Protein AF-A0AAV9F286-F1 (afdb_monomer_lite)

Organism: Acorus calamus (NCBI:txid4465)

Sequence (311 aa):
MDNNPLHLLILTLLLRTPKHIYLLDFACHKPSDSDRAPTATYLEHYALYDRLAPASVTFLTKILERSGIGPESCVPDATHVLPPPPPPPDESLRAARAEIESVLFDAVADLFERTRSVADPRDVEVIVSNCSLTCPTPSIAAMVANRMGGAAVLLSNRERDRSASKYVLRRLVRTHLGSQDRAYRSNVMSFSLSGMGCSAGILSVSMARDLLKVHNNSVALVLSMEAVTVGGYEGKVKSMLLANCLFRMGGRAMIEAIEENLQLREEEVEASKMALYRFGNTSSSSTWYALCYLEAKGRGGEGDSIKKLAI

Secondary structure (DSSP, 8-state):
----HHHHHHHHHHHHS---EEEEEEE-----GGGB--HHHHHHHHHH-TTS-HHHHHHHHHHHHTS---TT-B--GGGS-SS-PSSPP--SHHHHHHHHHHHHHHHHHHHHHH-TT---GGG--EEEEE-SS---SS-HHHHHHHS--SEEEEEE--GGGGGG-SEEE-------PPEEE--S-TT-EEEEE-S-GGGHHHHHHHHHHHHHHHSTT-EEEEEE----SS----SS-HHHHHHHHHTTS-THHHHHHHHHHHT--HHHHHHHHHHHHHH---GGGHHHHHHHHHHHTTSS-TTEEE-----

Radius of gyration: 21.24 Å; chains: 1; bounding box: 55×38×72 Å

Structure (mmCIF, N/CA/C/O backbone):
data_AF-A0AAV9F286-F1
#
_entry.id   AF-A0AAV9F286-F1
#
loop_
_atom_site.group_PDB
_atom_site.id
_atom_site.type_symbol
_atom_site.label_atom_id
_atom_site.label_alt_id
_atom_site.label_comp_id
_atom_site.label_asym_id
_atom_site.label_entity_id
_atom_site.label_seq_id
_atom_site.pdbx_PDB_ins_code
_atom_site.Cartn_x
_atom_site.Cartn_y
_atom_site.Cartn_z
_atom_site.occupancy
_atom_site.B_iso_or_equiv
_atom_site.auth_seq_id
_atom_site.auth_comp_id
_atom_site.auth_asym_id
_atom_site.auth_atom_id
_atom_site.pdbx_PDB_model_num
ATOM 1 N N . MET A 1 1 ? -32.332 22.847 36.198 1.00 45.34 1 MET A N 1
ATOM 2 C CA . MET A 1 1 ? -31.317 22.186 35.350 1.00 45.34 1 MET A CA 1
ATOM 3 C C . MET A 1 1 ? -29.981 22.569 35.945 1.00 45.34 1 MET A C 1
ATOM 5 O O . MET A 1 1 ? -29.517 23.680 35.727 1.00 45.34 1 MET A O 1
ATOM 9 N N . ASP A 1 2 ? -29.472 21.722 36.831 1.00 45.97 2 ASP A N 1
ATOM 10 C CA . ASP A 1 2 ? -28.417 22.096 37.769 1.00 45.97 2 ASP A CA 1
ATOM 11 C C . ASP A 1 2 ? -27.042 22.074 37.097 1.00 45.97 2 ASP A C 1
ATOM 13 O O . ASP A 1 2 ? -26.574 21.029 36.646 1.00 45.97 2 ASP A O 1
ATOM 17 N N . ASN A 1 3 ? -26.377 23.234 37.075 1.00 57.88 3 ASN A N 1
ATOM 18 C CA . ASN A 1 3 ? -24.958 23.398 36.746 1.00 57.88 3 ASN A CA 1
ATOM 19 C C . ASN A 1 3 ? -24.092 22.809 37.871 1.00 57.88 3 ASN A C 1
ATOM 21 O O . ASN A 1 3 ? -23.391 23.524 38.585 1.00 57.88 3 ASN A O 1
ATOM 25 N N . ASN A 1 4 ? -24.177 21.496 38.076 1.00 72.38 4 ASN A N 1
ATOM 26 C CA . ASN A 1 4 ? -23.371 20.822 39.078 1.00 72.38 4 ASN A CA 1
ATOM 27 C C . ASN A 1 4 ? -21.916 20.730 38.566 1.00 72.38 4 ASN A C 1
ATOM 29 O O . ASN A 1 4 ? -21.681 20.096 37.532 1.00 72.38 4 ASN A O 1
ATOM 33 N N . PRO A 1 5 ? -20.924 21.325 39.254 1.00 74.50 5 PRO A N 1
ATOM 34 C CA . PRO A 1 5 ? -19.523 21.292 38.828 1.00 74.50 5 PRO A CA 1
ATOM 35 C C . PRO A 1 5 ? -18.968 19.865 38.708 1.00 74.50 5 PRO A C 1
ATOM 37 O O . PRO A 1 5 ? -18.045 19.646 37.928 1.00 74.50 5 PRO A O 1
ATOM 40 N N . LEU A 1 6 ? -19.565 18.879 39.390 1.00 69.50 6 LEU A N 1
ATOM 41 C CA . LEU A 1 6 ? -19.261 17.457 39.192 1.00 69.50 6 LEU A CA 1
ATOM 42 C C . LEU A 1 6 ? -19.670 16.949 37.807 1.00 69.50 6 LEU A C 1
ATOM 44 O O . LEU A 1 6 ? -18.913 16.196 37.207 1.00 69.50 6 LEU A O 1
ATOM 48 N N . HIS A 1 7 ? -20.811 17.379 37.261 1.00 72.12 7 HIS A N 1
ATOM 49 C CA . HIS A 1 7 ? -21.210 17.022 35.895 1.00 72.12 7 HIS A CA 1
ATOM 50 C C . HIS A 1 7 ? -20.250 17.621 34.871 1.00 72.12 7 HIS A C 1
ATOM 52 O O . HIS A 1 7 ? -19.828 16.925 33.951 1.00 72.12 7 HIS A O 1
ATOM 58 N N . LEU A 1 8 ? -19.858 18.884 35.061 1.00 72.12 8 LEU A N 1
ATOM 59 C CA . LEU A 1 8 ? -18.892 19.544 34.188 1.00 72.12 8 LEU A CA 1
ATOM 60 C C . LEU A 1 8 ? -17.515 18.876 34.285 1.00 72.12 8 LEU A C 1
ATOM 62 O O . LEU A 1 8 ? -16.869 18.663 33.264 1.00 72.12 8 LEU A O 1
ATOM 66 N N . LEU A 1 9 ? -17.085 18.486 35.488 1.00 70.19 9 LEU A N 1
ATOM 67 C CA . LEU A 1 9 ? -15.835 17.767 35.718 1.00 70.19 9 LEU A CA 1
ATOM 68 C C . LEU A 1 9 ? -15.869 16.365 35.103 1.00 70.19 9 LEU A C 1
ATOM 70 O O . LEU A 1 9 ? -14.914 15.998 34.434 1.00 70.19 9 LEU A O 1
ATOM 74 N N . ILE A 1 10 ? -16.959 15.608 35.254 1.00 69.50 10 ILE A N 1
ATOM 75 C CA . ILE A 1 10 ? -17.133 14.281 34.644 1.00 69.50 10 ILE A CA 1
ATOM 76 C C . ILE A 1 10 ? -17.141 14.390 33.116 1.00 69.50 10 ILE A C 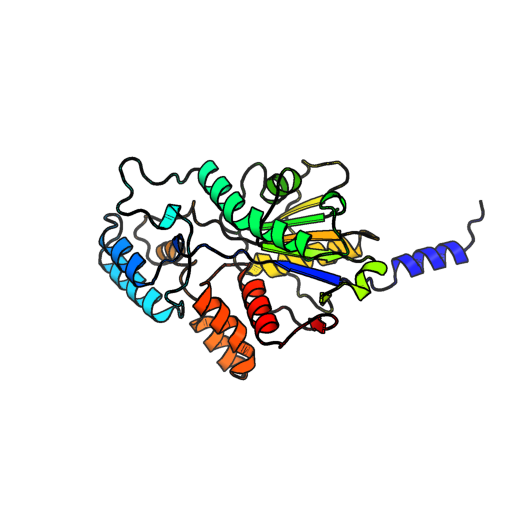1
ATOM 78 O O . ILE A 1 10 ? -16.407 13.656 32.467 1.00 69.50 10 ILE A O 1
ATOM 82 N N . LEU A 1 11 ? -17.872 15.346 32.531 1.00 64.44 11 LEU A N 1
ATOM 83 C CA . LEU A 1 11 ? -17.813 15.638 31.092 1.00 64.44 11 LEU A CA 1
ATOM 84 C C . LEU A 1 11 ? -16.397 16.016 30.654 1.00 64.44 11 LEU A C 1
ATOM 86 O O . LEU A 1 11 ? -15.902 15.500 29.659 1.00 64.44 11 LEU A O 1
ATOM 90 N N . THR A 1 12 ? -15.710 16.866 31.416 1.00 64.12 12 THR A N 1
ATOM 91 C CA . THR A 1 12 ? -14.334 17.277 31.112 1.00 64.12 12 THR A CA 1
ATOM 92 C C . THR A 1 12 ? -13.359 16.105 31.233 1.00 64.12 12 THR A C 1
ATOM 94 O O . THR A 1 12 ? -12.437 16.012 30.434 1.00 64.12 12 THR A O 1
ATOM 97 N N . LEU A 1 13 ? -13.557 15.195 32.190 1.00 56.44 13 LEU A N 1
ATOM 98 C CA . LEU A 1 13 ? -12.751 13.987 32.381 1.00 56.44 13 LEU A CA 1
ATOM 99 C C . LEU A 1 13 ? -13.024 12.951 31.282 1.00 56.44 13 LEU A C 1
ATOM 101 O O . LEU A 1 13 ? -12.067 12.430 30.722 1.00 56.44 13 LEU A O 1
ATOM 105 N N . LEU A 1 14 ? -14.284 12.734 30.890 1.00 57.75 14 LEU A N 1
ATOM 106 C CA . LEU A 1 14 ? -14.678 11.903 29.742 1.00 57.75 14 LEU A CA 1
ATOM 107 C C . LEU A 1 14 ? -14.152 12.466 28.410 1.00 57.75 14 LEU A C 1
ATOM 109 O O . LEU A 1 14 ? -13.806 11.716 27.502 1.00 57.75 14 LEU A O 1
ATOM 113 N N . LEU A 1 15 ? -14.043 13.792 28.293 1.00 58.88 15 LEU A N 1
ATOM 114 C CA . LEU A 1 15 ? -13.406 14.462 27.156 1.00 58.88 15 LEU A CA 1
ATOM 115 C C . LEU A 1 15 ? -11.864 14.462 27.242 1.00 58.88 15 LEU A C 1
ATOM 117 O O . LEU A 1 15 ? -11.212 14.702 26.225 1.00 58.88 15 LEU A O 1
ATOM 121 N N . ARG A 1 16 ? -11.273 14.197 28.420 1.00 57.28 16 ARG A N 1
ATOM 122 C CA . ARG A 1 16 ? -9.818 14.231 28.685 1.00 57.28 16 ARG A CA 1
ATOM 123 C C . ARG A 1 16 ? -9.150 12.866 28.837 1.00 57.28 16 ARG A C 1
ATOM 125 O O . ARG A 1 16 ? -7.919 12.830 28.849 1.00 57.28 16 ARG A O 1
ATOM 132 N N . THR A 1 17 ? -9.884 11.760 28.950 1.00 53.91 17 THR A N 1
ATOM 133 C CA . THR A 1 17 ? -9.255 10.432 28.933 1.00 53.91 17 THR A CA 1
ATOM 134 C C . THR A 1 17 ? -8.498 10.261 27.616 1.00 53.91 17 THR A C 1
ATOM 136 O O . THR A 1 17 ? -9.077 10.530 26.557 1.00 53.91 17 THR A O 1
ATOM 139 N N . PRO A 1 18 ? -7.215 9.850 27.633 1.00 54.41 18 PRO A N 1
ATOM 140 C CA . PRO A 1 18 ? -6.487 9.575 26.406 1.00 54.41 18 PRO A CA 1
ATOM 141 C C . PRO A 1 18 ? -7.236 8.484 25.647 1.00 54.41 18 PRO A C 1
ATOM 143 O O . PRO A 1 18 ? -7.251 7.329 26.059 1.00 54.41 18 PRO A O 1
ATOM 146 N N . LYS A 1 19 ? -7.891 8.870 24.550 1.00 66.75 19 LYS A N 1
ATOM 147 C CA . LYS A 1 19 ? -8.626 7.928 23.712 1.00 66.75 19 LYS A CA 1
ATOM 148 C C . LYS A 1 19 ? -7.602 7.022 23.056 1.00 66.75 19 LYS A C 1
ATOM 150 O O . LYS A 1 19 ? -6.787 7.475 22.245 1.00 66.75 19 LYS A O 1
ATOM 155 N N . HIS A 1 20 ? -7.597 5.764 23.471 1.00 78.25 20 HIS A N 1
ATOM 156 C CA . HIS A 1 20 ? -6.862 4.738 22.763 1.00 78.25 20 HIS A CA 1
ATOM 157 C C . HIS A 1 20 ? -7.462 4.608 21.367 1.00 78.25 20 HIS A C 1
ATOM 159 O O . HIS A 1 20 ? -8.676 4.671 21.193 1.00 78.25 20 HIS A O 1
ATOM 165 N N . ILE A 1 21 ? -6.589 4.498 20.372 1.00 84.50 21 ILE A N 1
ATOM 166 C CA . ILE A 1 21 ? -7.007 4.307 18.990 1.00 84.50 21 ILE A CA 1
ATOM 167 C C . ILE A 1 21 ? -6.577 2.913 18.595 1.00 84.50 21 ILE A C 1
ATOM 169 O O . ILE A 1 21 ? -5.418 2.523 18.757 1.00 84.50 21 ILE A O 1
ATOM 173 N N . TYR A 1 22 ? -7.557 2.180 18.113 1.00 87.00 22 TYR A N 1
ATOM 174 C CA . TYR A 1 22 ? -7.490 0.782 17.779 1.00 87.00 22 TYR A CA 1
ATOM 175 C C . TYR A 1 22 ? -7.410 0.665 16.265 1.00 87.00 22 TYR A C 1
ATOM 177 O O . TYR A 1 22 ? -8.257 1.208 15.564 1.00 87.00 22 TYR A O 1
ATOM 185 N N . LEU A 1 23 ? -6.387 -0.014 15.763 1.00 88.25 23 LEU A N 1
ATOM 186 C CA . LEU A 1 23 ? -6.370 -0.532 14.404 1.00 88.25 23 LEU A CA 1
ATOM 187 C C . LEU A 1 23 ? -7.139 -1.851 14.434 1.00 88.25 23 LEU A C 1
ATOM 189 O O . LEU A 1 23 ? -6.674 -2.820 15.035 1.00 88.25 23 LEU A O 1
ATOM 193 N N . LEU A 1 24 ? -8.342 -1.838 13.863 1.00 88.62 24 LEU A N 1
ATOM 194 C CA . LEU A 1 24 ? -9.254 -2.975 13.864 1.00 88.62 24 LEU A CA 1
ATOM 195 C C . LEU A 1 24 ? -8.748 -4.050 12.922 1.00 88.62 24 LEU A C 1
ATOM 197 O O . LEU A 1 24 ? -8.470 -5.153 13.372 1.00 88.62 24 LEU A O 1
ATOM 201 N N . ASP A 1 25 ? -8.539 -3.688 11.660 1.00 90.19 25 ASP A N 1
ATOM 202 C CA . ASP A 1 25 ? -7.901 -4.543 10.669 1.00 90.19 25 ASP A CA 1
ATOM 203 C C . ASP A 1 25 ? -7.320 -3.689 9.522 1.00 90.19 25 ASP A C 1
ATOM 205 O O . ASP A 1 25 ? -7.558 -2.477 9.438 1.00 90.19 25 ASP A O 1
ATOM 209 N N . PHE A 1 26 ? -6.533 -4.315 8.653 1.00 91.12 26 PHE A N 1
ATOM 210 C CA . PHE A 1 26 ? -6.034 -3.771 7.401 1.00 91.12 26 PHE A CA 1
ATOM 211 C C . PHE A 1 26 ? -6.043 -4.847 6.301 1.00 91.12 26 PHE A C 1
ATOM 213 O O . PHE A 1 26 ? -5.944 -6.049 6.566 1.00 91.12 26 PHE A O 1
ATOM 220 N N . ALA A 1 27 ? -6.156 -4.415 5.050 1.00 90.44 27 ALA A N 1
ATOM 221 C CA . ALA A 1 27 ? -6.168 -5.278 3.878 1.00 90.44 27 ALA A CA 1
ATOM 222 C C . ALA A 1 27 ? -5.343 -4.681 2.742 1.00 90.44 27 ALA A C 1
ATOM 224 O O . ALA A 1 27 ? -5.398 -3.477 2.479 1.00 90.44 27 ALA A O 1
ATOM 225 N N . CYS A 1 28 ? -4.601 -5.549 2.059 1.00 88.19 28 CYS A N 1
ATOM 226 C CA . CYS A 1 28 ? -3.824 -5.204 0.879 1.00 88.19 28 CYS A CA 1
ATOM 227 C C . CYS A 1 28 ? -4.408 -5.907 -0.342 1.00 88.19 28 CYS A C 1
ATOM 229 O O . CYS A 1 28 ? -4.798 -7.073 -0.257 1.00 88.19 28 CYS A O 1
ATOM 231 N N . HIS A 1 29 ? -4.416 -5.207 -1.474 1.00 85.50 29 HIS A N 1
ATOM 232 C CA . HIS A 1 29 ? -4.806 -5.794 -2.748 1.00 85.50 29 HIS A CA 1
ATOM 233 C C . HIS A 1 29 ? -3.864 -6.949 -3.110 1.00 85.50 29 HIS A C 1
ATOM 235 O O . HIS A 1 29 ? -2.658 -6.895 -2.855 1.00 85.50 29 HIS A O 1
ATOM 241 N N . LYS A 1 30 ? -4.425 -8.009 -3.688 1.00 83.31 30 LYS A N 1
ATOM 242 C CA . LYS A 1 30 ? -3.667 -9.159 -4.175 1.00 83.31 30 LYS A CA 1
ATOM 243 C C . LYS A 1 30 ? -3.806 -9.182 -5.694 1.00 83.31 30 LYS A C 1
ATOM 245 O O . LYS A 1 30 ? -4.863 -9.593 -6.162 1.00 83.31 30 LYS A O 1
ATOM 250 N N . PRO A 1 31 ? -2.781 -8.728 -6.431 1.00 78.38 31 PRO A N 1
ATOM 251 C CA . PRO A 1 31 ? -2.834 -8.727 -7.884 1.00 78.38 31 PRO A CA 1
ATOM 252 C C . PRO A 1 31 ? -2.936 -10.155 -8.422 1.00 78.38 31 PRO A C 1
ATOM 254 O O . PRO A 1 31 ? -2.473 -11.111 -7.787 1.00 78.38 31 PRO A O 1
ATOM 257 N N . SER A 1 32 ? -3.555 -10.279 -9.589 1.00 82.06 32 SER A N 1
ATOM 258 C CA . SER A 1 32 ? -3.677 -11.529 -10.329 1.00 82.06 32 SER A CA 1
ATOM 259 C C . SER A 1 32 ? -2.320 -11.952 -10.900 1.00 82.06 32 SER A C 1
ATOM 261 O O . SER A 1 32 ? -1.449 -11.124 -11.164 1.00 82.06 32 SER A O 1
ATOM 263 N N . ASP A 1 33 ? -2.149 -13.247 -11.175 1.00 82.56 33 ASP A N 1
ATOM 264 C CA . ASP A 1 33 ? -0.966 -13.754 -11.882 1.00 82.56 33 ASP A CA 1
ATOM 265 C C . ASP A 1 33 ? -0.824 -13.146 -13.294 1.00 82.56 33 ASP A C 1
ATOM 267 O O . ASP A 1 33 ? 0.287 -13.087 -13.827 1.00 82.56 33 ASP A O 1
ATOM 271 N N . SER A 1 34 ? -1.929 -12.671 -13.891 1.00 81.00 34 SER A N 1
ATOM 272 C CA . SER A 1 34 ? -1.929 -11.919 -15.157 1.00 81.00 34 SER A CA 1
ATOM 273 C C . SER A 1 34 ? -1.216 -10.576 -15.058 1.00 81.00 34 SER A C 1
ATOM 275 O O . SER A 1 34 ? -0.691 -10.095 -16.057 1.00 81.00 34 SER A O 1
ATOM 277 N N . ASP A 1 35 ? -1.158 -10.000 -13.860 1.00 80.12 35 ASP A N 1
ATOM 278 C CA . ASP A 1 35 ? -0.654 -8.647 -13.634 1.00 80.12 35 ASP A CA 1
ATOM 279 C C . ASP A 1 35 ? 0.863 -8.662 -13.398 1.00 80.12 35 ASP A C 1
ATOM 281 O O . ASP A 1 35 ? 1.499 -7.611 -13.270 1.00 80.12 35 ASP A O 1
ATOM 285 N N . ARG A 1 36 ? 1.464 -9.859 -13.333 1.00 85.75 36 ARG A N 1
ATOM 286 C CA . ARG A 1 36 ? 2.885 -10.071 -13.062 1.00 85.75 36 ARG A CA 1
ATOM 287 C C . ARG A 1 36 ? 3.743 -9.550 -14.206 1.00 85.75 36 ARG A C 1
ATOM 289 O O . ARG A 1 36 ? 3.644 -10.017 -15.338 1.00 85.75 36 ARG A O 1
ATOM 296 N N . ALA A 1 37 ? 4.683 -8.668 -13.882 1.00 80.56 37 ALA A N 1
ATOM 297 C CA . ALA A 1 37 ? 5.614 -8.103 -14.847 1.00 80.56 37 ALA A CA 1
ATOM 298 C C . ALA A 1 37 ? 7.066 -8.208 -14.351 1.00 80.56 37 ALA A C 1
ATOM 300 O O . ALA A 1 37 ? 7.573 -7.301 -13.676 1.00 80.56 37 ALA A O 1
ATOM 301 N N . PRO A 1 38 ? 7.776 -9.295 -14.712 1.00 83.00 38 PRO A N 1
ATOM 302 C CA . PRO A 1 38 ? 9.186 -9.479 -14.391 1.00 83.00 38 PRO A CA 1
ATOM 303 C C . PRO A 1 38 ? 10.076 -8.349 -14.918 1.00 83.00 38 PRO A C 1
ATOM 305 O O . PRO A 1 38 ? 9.722 -7.595 -15.828 1.00 83.00 38 PRO A O 1
ATOM 308 N N . THR A 1 39 ? 11.297 -8.233 -14.388 1.00 79.69 39 THR A N 1
ATOM 309 C CA . THR A 1 39 ? 12.265 -7.230 -14.866 1.00 79.69 39 THR A CA 1
ATOM 310 C C . THR A 1 39 ? 12.473 -7.301 -16.377 1.00 79.69 39 THR A C 1
ATOM 312 O O . THR A 1 39 ? 12.460 -6.254 -17.021 1.00 79.69 39 THR A O 1
ATOM 315 N N . ALA A 1 40 ? 12.568 -8.516 -16.927 1.00 79.56 40 ALA A N 1
ATOM 316 C CA . ALA A 1 40 ? 12.758 -8.773 -18.352 1.00 79.56 40 ALA A CA 1
ATOM 317 C C . ALA A 1 40 ? 11.672 -8.137 -19.233 1.00 79.56 40 ALA A C 1
ATOM 319 O O . ALA A 1 40 ? 12.022 -7.484 -20.211 1.00 79.56 40 ALA A O 1
ATOM 320 N N . THR A 1 41 ? 10.398 -8.234 -18.834 1.00 79.31 41 THR A N 1
ATOM 321 C CA . THR A 1 41 ? 9.268 -7.614 -19.542 1.00 79.31 41 THR A CA 1
ATOM 322 C C . THR A 1 41 ? 9.532 -6.132 -19.771 1.00 79.31 41 THR A C 1
ATOM 324 O O . THR A 1 41 ? 9.497 -5.655 -20.890 1.00 79.31 41 THR A O 1
ATOM 327 N N . TYR A 1 42 ? 9.968 -5.391 -18.757 1.00 73.31 42 TYR A N 1
ATOM 328 C CA . TYR A 1 42 ? 10.230 -3.961 -18.937 1.00 73.31 42 TYR A CA 1
ATOM 329 C C . TYR A 1 42 ? 11.487 -3.641 -19.731 1.00 73.31 42 TYR A C 1
ATOM 331 O O . TYR A 1 42 ? 11.548 -2.586 -20.354 1.00 73.31 42 TYR A O 1
ATOM 339 N N . LEU A 1 43 ? 12.509 -4.496 -19.675 1.00 77.31 43 LEU A N 1
ATOM 340 C CA . LEU A 1 43 ? 13.688 -4.305 -20.517 1.00 77.31 43 LEU A CA 1
ATOM 341 C C . LEU A 1 43 ? 13.299 -4.420 -21.991 1.00 77.31 43 LEU A C 1
ATOM 343 O O . LEU A 1 43 ? 13.727 -3.600 -22.800 1.00 77.31 43 LEU A O 1
ATOM 347 N N . GLU A 1 44 ? 12.428 -5.377 -22.309 1.00 77.94 44 GLU A N 1
ATOM 348 C CA . GLU A 1 44 ? 11.812 -5.503 -23.625 1.00 77.94 44 GLU A CA 1
ATOM 349 C C . GLU A 1 44 ? 10.925 -4.290 -23.945 1.00 77.94 44 GLU A C 1
ATOM 351 O O . GLU A 1 44 ? 11.068 -3.706 -25.019 1.00 77.94 44 GLU A O 1
ATOM 356 N N . HIS A 1 45 ? 10.111 -3.817 -22.991 1.00 75.69 45 HIS A N 1
ATOM 357 C CA . HIS A 1 45 ? 9.300 -2.609 -23.177 1.00 75.69 45 HIS A CA 1
ATOM 358 C C . HIS A 1 45 ? 10.167 -1.398 -23.522 1.00 75.69 45 HIS A C 1
ATOM 360 O O . HIS A 1 45 ? 9.909 -0.728 -24.515 1.00 75.69 45 HIS A O 1
ATOM 366 N N . TYR A 1 46 ? 11.227 -1.127 -22.757 1.00 72.75 46 TYR A N 1
ATOM 367 C CA . TYR A 1 46 ? 12.118 0.003 -23.017 1.00 72.75 46 TYR A CA 1
ATOM 368 C C . TYR A 1 46 ? 12.873 -0.117 -24.341 1.00 72.75 46 TYR A C 1
ATOM 370 O O . TYR A 1 46 ? 13.176 0.909 -24.943 1.00 72.75 46 TYR A O 1
ATOM 378 N N . ALA A 1 47 ? 13.178 -1.336 -24.792 1.00 72.44 47 ALA A N 1
ATOM 379 C CA . ALA A 1 47 ? 13.820 -1.563 -26.082 1.00 72.44 47 ALA A CA 1
ATOM 380 C C . ALA A 1 47 ? 12.870 -1.308 -27.264 1.00 72.44 47 ALA A C 1
ATOM 382 O O . ALA A 1 47 ? 13.315 -0.833 -28.307 1.00 72.44 47 ALA A O 1
ATOM 383 N N . LEU A 1 48 ? 11.578 -1.604 -27.099 1.00 72.06 48 LEU A N 1
ATOM 384 C CA . LEU A 1 48 ? 10.544 -1.401 -28.120 1.00 72.06 48 LEU A CA 1
ATOM 385 C C . LEU A 1 48 ? 9.917 0.001 -28.078 1.00 72.06 48 LEU A C 1
ATOM 387 O O . LEU A 1 48 ? 9.266 0.422 -29.035 1.00 72.06 48 LEU A O 1
ATOM 391 N N . TYR A 1 49 ? 10.101 0.737 -26.981 1.00 67.81 49 TYR A N 1
ATOM 392 C CA . TYR A 1 49 ? 9.560 2.079 -26.812 1.00 67.81 49 TYR A CA 1
ATOM 393 C C . TYR A 1 49 ? 10.413 3.112 -27.564 1.00 67.81 49 TYR A C 1
ATOM 395 O O . TYR A 1 49 ? 11.357 3.687 -27.020 1.00 67.81 49 TYR A O 1
ATOM 403 N N . ASP A 1 50 ? 10.030 3.400 -28.810 1.00 65.00 50 ASP A N 1
ATOM 404 C CA . ASP A 1 50 ? 10.738 4.304 -29.741 1.00 65.00 50 ASP A CA 1
ATOM 405 C C . ASP A 1 50 ? 10.850 5.770 -29.250 1.00 65.00 50 ASP A C 1
ATOM 407 O O . ASP A 1 50 ? 11.513 6.616 -29.848 1.00 65.00 50 ASP A O 1
ATOM 411 N N . ARG A 1 51 ? 10.220 6.100 -28.114 1.00 64.12 51 ARG A N 1
ATOM 412 C CA . ARG A 1 51 ? 10.294 7.425 -27.478 1.00 64.12 51 ARG A CA 1
ATOM 413 C C . ARG A 1 51 ? 11.505 7.597 -26.550 1.00 64.12 51 ARG A C 1
ATOM 415 O O . ARG A 1 51 ? 11.792 8.724 -26.143 1.00 64.12 51 ARG A O 1
ATOM 422 N N . LEU A 1 52 ? 12.241 6.531 -26.211 1.00 69.31 52 LEU A N 1
ATOM 423 C CA . LEU A 1 52 ? 13.410 6.604 -25.324 1.00 69.31 52 LEU A CA 1
ATOM 424 C C . LEU A 1 52 ? 14.734 6.528 -26.092 1.00 69.31 52 LEU A C 1
ATOM 426 O O . LEU A 1 52 ? 14.976 5.635 -26.895 1.00 69.31 52 LEU A O 1
ATOM 430 N N . ALA A 1 53 ? 15.656 7.444 -25.784 1.00 79.00 53 ALA A N 1
ATOM 431 C CA . ALA A 1 53 ? 17.011 7.382 -26.327 1.00 79.00 53 ALA A CA 1
ATOM 432 C C . ALA A 1 53 ? 17.754 6.124 -25.814 1.00 79.00 53 ALA A C 1
ATOM 434 O O . ALA A 1 53 ? 17.622 5.797 -24.630 1.00 79.00 53 ALA A O 1
ATOM 435 N N . PRO A 1 54 ? 18.639 5.486 -26.606 1.00 81.69 54 PRO A N 1
ATOM 436 C CA . PRO A 1 54 ? 19.361 4.276 -26.184 1.00 81.69 54 PRO A CA 1
ATOM 437 C C . PRO A 1 54 ? 20.142 4.434 -24.869 1.00 81.69 54 PRO A C 1
ATOM 439 O O . PRO A 1 54 ? 20.186 3.535 -24.031 1.00 81.69 54 PRO A O 1
ATOM 442 N N . ALA A 1 55 ? 20.722 5.615 -24.632 1.00 82.31 55 ALA A N 1
ATOM 443 C CA . ALA A 1 55 ? 21.412 5.918 -23.378 1.00 82.31 55 ALA A CA 1
ATOM 444 C C . ALA A 1 55 ? 20.467 5.942 -22.158 1.00 82.31 55 ALA A C 1
ATOM 446 O O . ALA A 1 55 ? 20.903 5.631 -21.047 1.00 82.31 55 ALA A O 1
ATOM 447 N N . SER A 1 56 ? 19.196 6.305 -22.353 1.00 79.50 56 SER A N 1
ATOM 448 C CA . SER A 1 56 ? 18.154 6.253 -21.323 1.00 79.50 56 SER A CA 1
ATOM 449 C C . SER A 1 56 ? 17.746 4.812 -21.031 1.00 79.50 56 SER A C 1
ATOM 451 O O . SER A 1 56 ? 17.669 4.446 -19.863 1.00 79.50 56 SER A O 1
ATOM 453 N N . VAL A 1 57 ? 17.588 3.975 -22.061 1.00 79.81 57 VAL A N 1
ATOM 454 C CA . VAL A 1 57 ? 17.285 2.540 -21.906 1.00 79.81 57 VAL A CA 1
ATOM 455 C C . VAL A 1 57 ? 18.374 1.833 -21.093 1.00 79.81 57 VAL A C 1
ATOM 457 O O . VAL A 1 57 ? 18.081 1.170 -20.098 1.00 79.81 57 VAL A O 1
ATOM 460 N N . THR A 1 58 ? 19.648 2.053 -21.429 1.00 83.94 58 THR A N 1
ATOM 461 C CA . THR A 1 58 ? 20.785 1.494 -20.675 1.00 83.94 58 THR A CA 1
ATOM 462 C C . THR A 1 58 ? 20.818 1.978 -19.224 1.00 83.94 58 THR A C 1
ATOM 464 O O . THR A 1 58 ? 21.149 1.216 -18.315 1.00 83.94 58 THR A O 1
ATOM 467 N N . PHE A 1 59 ? 20.493 3.250 -18.980 1.00 82.00 59 PHE A N 1
ATOM 468 C CA . PHE A 1 59 ? 20.429 3.801 -17.626 1.00 82.00 59 PHE A CA 1
ATOM 469 C C . PHE A 1 59 ? 19.307 3.153 -16.800 1.00 82.00 59 PHE A C 1
ATOM 471 O O . PHE A 1 59 ? 19.561 2.701 -15.684 1.00 82.00 59 PHE A O 1
ATOM 478 N N . LEU A 1 60 ? 18.103 3.047 -17.367 1.00 77.38 60 LEU A N 1
ATOM 479 C CA . LEU A 1 60 ? 16.943 2.425 -16.723 1.00 77.38 60 LEU A CA 1
ATOM 480 C C . LEU A 1 60 ? 17.177 0.936 -16.441 1.00 77.38 60 LEU A C 1
ATOM 482 O O . LEU A 1 60 ? 16.844 0.465 -15.356 1.00 77.38 60 LEU A O 1
ATOM 486 N N . THR A 1 61 ? 17.826 0.222 -17.363 1.00 81.69 61 THR A N 1
ATOM 487 C CA . THR A 1 61 ? 18.209 -1.191 -17.194 1.00 81.69 61 THR A CA 1
ATOM 488 C C . THR A 1 61 ? 19.065 -1.391 -15.943 1.00 81.69 61 THR A C 1
ATOM 490 O O . THR A 1 61 ? 18.715 -2.181 -15.070 1.00 81.69 61 THR A O 1
ATOM 493 N N . LYS A 1 62 ? 20.130 -0.591 -15.788 1.00 84.31 62 LYS A N 1
ATOM 494 C CA . LYS A 1 62 ? 21.026 -0.661 -14.620 1.00 84.31 62 LYS A CA 1
ATOM 495 C C . LYS A 1 62 ? 20.318 -0.362 -13.299 1.00 84.31 62 LYS A C 1
ATOM 497 O O . LYS A 1 62 ? 20.691 -0.920 -12.269 1.00 84.31 62 LYS A O 1
ATOM 502 N N . ILE A 1 63 ? 19.334 0.543 -13.311 1.00 80.44 63 ILE A N 1
ATOM 503 C CA . ILE A 1 63 ? 18.518 0.842 -12.127 1.00 80.44 63 ILE A CA 1
ATOM 504 C C . ILE A 1 63 ? 17.652 -0.368 -11.773 1.00 80.44 63 ILE A C 1
ATOM 506 O O . ILE A 1 63 ? 17.626 -0.778 -10.614 1.00 80.44 63 ILE A O 1
ATOM 510 N N . LEU A 1 64 ? 16.971 -0.958 -12.759 1.00 78.50 64 LEU A N 1
ATOM 511 C CA . LEU A 1 64 ? 16.079 -2.092 -12.531 1.00 78.50 64 LEU A CA 1
ATOM 512 C C . LEU A 1 64 ? 16.817 -3.324 -12.008 1.00 78.50 64 LEU A C 1
ATOM 514 O O . LEU A 1 64 ? 16.345 -3.948 -11.059 1.00 78.50 64 LEU A O 1
ATOM 518 N N . GLU A 1 65 ? 17.993 -3.633 -12.550 1.00 82.44 65 GLU A N 1
ATOM 519 C CA . GLU A 1 65 ? 18.831 -4.749 -12.089 1.00 82.44 65 GLU A CA 1
ATOM 520 C C . GLU A 1 65 ? 19.259 -4.611 -10.619 1.00 82.44 65 GLU A C 1
ATOM 522 O O . GLU A 1 65 ? 19.480 -5.608 -9.937 1.00 82.44 65 GLU A O 1
ATOM 527 N N . ARG A 1 66 ? 19.349 -3.377 -10.106 1.00 83.75 66 ARG A N 1
ATOM 528 C CA . ARG A 1 66 ? 19.747 -3.072 -8.719 1.00 83.75 66 ARG A CA 1
ATOM 529 C C . ARG A 1 66 ? 18.573 -2.713 -7.809 1.00 83.75 66 ARG A C 1
ATOM 531 O O . ARG A 1 66 ? 18.779 -2.395 -6.641 1.00 83.75 66 ARG A O 1
ATOM 538 N N . SER A 1 67 ? 17.348 -2.765 -8.324 1.00 82.31 67 SER A N 1
ATOM 539 C CA . SER A 1 67 ? 16.147 -2.325 -7.608 1.00 82.31 67 SER A CA 1
ATOM 540 C C . SER A 1 67 ? 15.829 -3.189 -6.383 1.00 82.31 67 SER A C 1
ATOM 542 O O . SER A 1 67 ? 15.256 -2.698 -5.417 1.00 82.31 67 SER A O 1
ATOM 544 N N . GLY A 1 68 ? 16.202 -4.472 -6.394 1.00 83.69 68 GLY A N 1
ATOM 545 C CA . GLY A 1 68 ? 15.780 -5.432 -5.371 1.00 83.69 68 GLY A CA 1
ATOM 546 C C . GLY A 1 68 ? 14.342 -5.928 -5.533 1.00 83.69 68 GLY A C 1
ATOM 547 O O . GLY A 1 68 ? 13.846 -6.606 -4.639 1.00 83.69 68 GLY A O 1
ATOM 548 N N . ILE A 1 69 ? 13.689 -5.607 -6.653 1.00 85.81 69 ILE A N 1
ATOM 549 C CA . ILE A 1 69 ? 12.351 -6.091 -6.993 1.00 85.81 69 ILE A CA 1
ATOM 550 C C . ILE A 1 69 ? 12.458 -7.492 -7.602 1.00 85.81 69 ILE A C 1
ATOM 552 O O . ILE A 1 69 ? 13.318 -7.758 -8.444 1.00 85.81 69 ILE A O 1
ATOM 556 N N . GLY A 1 70 ? 11.593 -8.396 -7.154 1.00 84.69 70 GLY A N 1
ATOM 557 C CA . GLY A 1 70 ? 11.522 -9.770 -7.626 1.00 84.69 70 GLY A CA 1
ATOM 558 C C . GLY A 1 70 ? 10.664 -9.937 -8.887 1.00 84.69 70 GLY A C 1
ATOM 559 O O . GLY A 1 70 ? 9.908 -9.041 -9.278 1.00 84.69 70 GLY A O 1
ATOM 560 N N . PRO A 1 71 ? 10.739 -11.118 -9.526 1.00 85.94 71 PRO A N 1
ATOM 561 C CA . PRO A 1 71 ? 10.030 -11.408 -10.777 1.00 85.94 71 PRO A CA 1
ATOM 562 C C . PRO A 1 71 ? 8.508 -11.512 -10.616 1.00 85.94 71 PRO A C 1
ATOM 564 O O . PRO A 1 71 ? 7.788 -11.542 -11.604 1.00 85.94 71 PRO A O 1
ATOM 567 N N . GLU A 1 72 ? 8.036 -11.567 -9.375 1.00 84.25 72 GLU A N 1
ATOM 568 C CA . GLU A 1 72 ? 6.632 -11.719 -9.003 1.00 84.25 72 GLU A CA 1
ATOM 569 C C . GLU A 1 72 ? 5.921 -10.380 -8.770 1.00 84.25 72 GLU A C 1
ATOM 571 O O . GLU A 1 72 ? 4.732 -10.355 -8.463 1.00 84.25 72 GLU A O 1
ATOM 576 N N . SER A 1 73 ? 6.647 -9.266 -8.904 1.00 83.62 73 SER A N 1
ATOM 577 C CA . SER A 1 73 ? 6.041 -7.939 -8.861 1.00 83.62 73 SER A CA 1
ATOM 578 C C . SER A 1 73 ? 5.001 -7.768 -9.969 1.00 83.62 73 SER A C 1
ATOM 580 O O . SER A 1 73 ? 5.147 -8.296 -11.075 1.00 83.62 73 SER A O 1
ATOM 582 N N . CYS A 1 74 ? 3.939 -7.036 -9.648 1.00 82.75 74 CYS A N 1
ATOM 583 C CA . CYS A 1 74 ? 2.791 -6.838 -10.521 1.00 82.75 74 CYS A CA 1
ATOM 584 C C . CYS A 1 74 ? 2.578 -5.354 -10.796 1.00 82.75 74 CYS A C 1
ATOM 586 O O . CYS A 1 74 ? 2.966 -4.509 -9.988 1.00 82.75 74 CYS A O 1
ATOM 588 N N . VAL A 1 75 ? 1.947 -5.056 -11.925 1.00 75.81 75 VAL A N 1
ATOM 589 C CA . VAL A 1 75 ? 1.599 -3.705 -12.371 1.00 75.81 75 VAL A CA 1
ATOM 590 C C . VAL A 1 75 ? 0.267 -3.719 -13.121 1.00 75.81 75 VAL A C 1
ATOM 592 O O . VAL A 1 75 ? -0.131 -4.777 -13.605 1.00 75.81 75 VAL A O 1
ATOM 595 N N . PRO A 1 76 ? -0.428 -2.574 -13.227 1.00 73.25 76 PRO A N 1
ATOM 596 C CA . PRO A 1 76 ? -1.734 -2.519 -13.878 1.00 73.25 76 PRO A CA 1
ATOM 597 C C . PRO A 1 76 ? -1.665 -2.862 -15.366 1.00 73.25 76 PRO A C 1
ATOM 599 O O . PRO A 1 76 ? -0.672 -2.543 -16.027 1.00 73.25 76 PRO A O 1
ATOM 602 N N . ASP A 1 77 ? -2.765 -3.385 -15.911 1.00 71.19 77 ASP A N 1
ATOM 603 C CA . ASP A 1 77 ? -2.947 -3.735 -17.332 1.00 71.19 77 ASP A CA 1
ATOM 604 C C . ASP A 1 77 ? -2.435 -2.671 -18.308 1.00 71.19 77 ASP A C 1
ATOM 606 O O . ASP A 1 77 ? -1.790 -2.993 -19.306 1.00 71.19 77 ASP A O 1
ATOM 610 N N . ALA A 1 78 ? -2.652 -1.388 -17.997 1.00 65.62 78 ALA A N 1
ATOM 611 C CA . ALA A 1 78 ? -2.201 -0.267 -18.823 1.00 65.62 78 ALA A CA 1
ATOM 612 C C . ALA A 1 78 ? -0.686 -0.286 -19.107 1.00 65.62 78 ALA A C 1
ATOM 614 O O . ALA A 1 78 ? -0.236 0.230 -20.127 1.00 65.62 78 ALA A O 1
ATOM 615 N N . THR A 1 79 ? 0.103 -0.903 -18.226 1.00 69.56 79 THR A N 1
ATOM 616 C CA . THR A 1 79 ? 1.565 -0.979 -18.334 1.00 69.56 79 THR A CA 1
ATOM 617 C C . THR A 1 79 ? 2.079 -2.245 -19.028 1.00 69.56 79 THR A C 1
ATOM 619 O O . THR A 1 79 ? 3.274 -2.317 -19.310 1.00 69.56 79 THR A O 1
ATOM 622 N N . HIS A 1 80 ? 1.204 -3.209 -19.349 1.00 72.62 80 HIS A N 1
ATOM 623 C CA . HIS A 1 80 ? 1.549 -4.492 -19.990 1.00 72.62 80 HIS A CA 1
ATOM 624 C C . HIS A 1 80 ? 1.515 -4.466 -21.527 1.00 72.62 80 HIS A C 1
ATOM 626 O O . HIS A 1 80 ? 1.894 -5.436 -22.177 1.00 72.62 80 HIS A O 1
ATOM 632 N N . VAL A 1 81 ? 1.055 -3.376 -22.138 1.00 65.94 81 VAL A N 1
ATOM 633 C CA . VAL A 1 81 ? 0.750 -3.337 -23.577 1.00 65.94 81 VAL A CA 1
ATOM 634 C C . VAL A 1 81 ? 1.981 -2.964 -24.429 1.00 65.94 81 VAL A C 1
ATOM 636 O O . VAL A 1 81 ? 2.559 -1.893 -24.232 1.00 65.94 81 VAL A O 1
ATOM 639 N N . LEU A 1 82 ? 2.347 -3.804 -25.421 1.00 60.22 82 LEU A N 1
ATOM 640 C CA . LEU A 1 82 ? 3.469 -3.572 -26.356 1.00 60.22 82 LEU A CA 1
ATOM 641 C C . LEU A 1 82 ? 3.220 -3.886 -27.848 1.00 60.22 82 LEU A C 1
ATOM 643 O O . LEU A 1 82 ? 2.708 -4.962 -28.165 1.00 60.22 82 LEU A O 1
ATOM 647 N N . PRO A 1 83 ? 3.736 -3.028 -28.767 1.00 56.84 83 PRO A N 1
ATOM 648 C CA . PRO A 1 83 ? 3.853 -1.571 -28.569 1.00 56.84 83 PRO A CA 1
ATOM 649 C C . PRO A 1 83 ? 2.468 -1.029 -28.170 1.00 56.84 83 PRO A C 1
ATOM 651 O O . PRO A 1 83 ? 1.496 -1.762 -28.344 1.00 56.84 83 PRO A O 1
ATOM 654 N N . PRO A 1 84 ? 2.306 0.205 -27.656 1.00 55.06 84 PRO A N 1
ATOM 655 C CA . PRO A 1 84 ? 0.963 0.770 -27.543 1.00 55.06 84 PRO A CA 1
ATOM 656 C C . PRO A 1 84 ? 0.290 0.620 -28.921 1.00 55.06 84 PRO A C 1
ATOM 658 O O . PRO A 1 84 ? 0.782 1.225 -29.883 1.00 55.06 84 PRO A O 1
ATOM 661 N N . PRO A 1 85 ? -0.729 -0.253 -29.086 1.00 49.59 85 PRO A N 1
ATOM 662 C CA . PRO A 1 85 ? -1.343 -0.444 -30.385 1.00 49.59 85 PRO A CA 1
ATOM 663 C C . PRO A 1 85 ? -1.898 0.915 -30.799 1.00 49.59 85 PRO A C 1
ATOM 665 O O . PRO A 1 85 ? -2.192 1.733 -29.940 1.00 49.59 85 PRO A O 1
ATOM 668 N N . PRO A 1 86 ? -2.036 1.241 -32.083 1.00 55.03 86 PRO A N 1
ATOM 669 C CA . PRO A 1 86 ? -2.957 2.301 -32.446 1.00 55.03 86 PRO A CA 1
ATOM 670 C C . PRO A 1 86 ? -4.386 1.809 -32.123 1.00 55.03 86 PRO A C 1
ATOM 672 O O . PRO A 1 86 ? -4.805 0.802 -32.701 1.00 55.03 86 PRO A O 1
ATOM 675 N N . PRO A 1 87 ? -5.151 2.479 -31.236 1.00 57.25 87 PRO A N 1
ATOM 676 C CA . PRO A 1 87 ? -4.836 3.707 -30.493 1.00 57.25 87 PRO A CA 1
ATOM 677 C C . PRO A 1 87 ? -4.116 3.453 -29.150 1.00 57.25 87 PRO A C 1
ATOM 679 O O . PRO A 1 87 ? -4.351 2.411 -28.534 1.00 57.25 87 PRO A O 1
ATOM 682 N N . PRO A 1 88 ? -3.263 4.401 -28.698 1.00 60.00 88 PRO A N 1
ATOM 683 C CA . PRO A 1 88 ? -2.429 4.247 -27.502 1.00 60.00 88 PRO A CA 1
ATOM 684 C C . PRO A 1 88 ? -3.249 3.862 -26.260 1.00 60.00 88 PRO A C 1
ATOM 686 O O . PRO A 1 88 ? -4.458 4.118 -26.239 1.00 60.00 88 PRO A O 1
ATOM 689 N N . PRO A 1 89 ? -2.611 3.272 -25.225 1.00 63.34 89 PRO A N 1
ATOM 690 C CA . PRO A 1 89 ? -3.282 2.929 -23.979 1.00 63.34 89 PRO A CA 1
ATOM 691 C C . PRO A 1 89 ? -4.051 4.136 -23.442 1.00 63.34 89 PRO A C 1
ATOM 693 O O . PRO A 1 89 ? -3.626 5.285 -23.577 1.00 63.34 89 PRO A O 1
ATOM 696 N N . ASP A 1 90 ? -5.233 3.866 -22.892 1.00 66.12 90 ASP A N 1
ATOM 697 C CA . ASP A 1 90 ? -6.104 4.905 -22.361 1.00 66.12 90 ASP A CA 1
ATOM 698 C C . ASP A 1 90 ? -5.438 5.516 -21.119 1.00 66.12 90 ASP A C 1
ATOM 700 O O . ASP A 1 90 ? -5.511 4.961 -20.033 1.00 66.12 90 ASP A O 1
ATOM 704 N N . GLU A 1 91 ? -4.765 6.653 -21.282 1.00 67.12 91 GLU A N 1
ATOM 705 C CA . GLU A 1 91 ? -4.177 7.436 -20.183 1.00 67.12 91 GLU A CA 1
ATOM 706 C C . GLU A 1 91 ? -5.183 8.450 -19.605 1.00 67.12 91 GLU A C 1
ATOM 708 O O . GLU A 1 91 ? -4.824 9.391 -18.892 1.00 67.12 91 GLU A O 1
ATOM 713 N N . SER A 1 92 ? -6.472 8.327 -19.939 1.00 69.31 92 SER A N 1
ATOM 714 C CA . SER A 1 92 ? -7.476 9.259 -19.442 1.00 69.31 92 SER A CA 1
ATOM 715 C C . SER A 1 92 ? -7.732 9.079 -17.947 1.00 69.31 92 SER A C 1
ATOM 717 O O . SER A 1 92 ? -7.535 8.018 -17.350 1.00 69.31 92 SER A O 1
ATOM 719 N N . LEU A 1 93 ? -8.332 10.107 -17.345 1.00 66.69 93 LEU A N 1
ATOM 720 C CA . LEU A 1 93 ? -8.868 10.021 -15.986 1.00 66.69 93 LEU A CA 1
ATOM 721 C C . LEU A 1 93 ? -9.860 8.859 -15.806 1.00 66.69 93 LEU A C 1
ATOM 723 O O . LEU A 1 93 ? -10.058 8.415 -14.680 1.00 66.69 93 LEU A O 1
ATOM 727 N N . ARG A 1 94 ? -10.501 8.363 -16.875 1.00 70.69 94 ARG A N 1
ATOM 728 C CA . ARG A 1 94 ? -11.394 7.198 -16.801 1.00 70.69 94 ARG A CA 1
ATOM 729 C C . ARG A 1 94 ? -10.607 5.915 -16.554 1.00 70.69 94 ARG A C 1
ATOM 731 O O . ARG A 1 94 ? -11.025 5.129 -15.714 1.00 70.69 94 ARG A O 1
ATOM 738 N N . ALA A 1 95 ? -9.491 5.720 -17.246 1.00 72.19 95 ALA A N 1
ATOM 739 C CA . ALA A 1 95 ? -8.636 4.559 -17.036 1.00 72.19 95 ALA A CA 1
ATOM 740 C C . ALA A 1 95 ? -7.946 4.610 -15.671 1.00 72.19 95 ALA A C 1
ATOM 742 O O . ALA A 1 95 ? -7.957 3.621 -14.950 1.00 72.19 95 ALA A O 1
ATOM 743 N N . ALA A 1 96 ? -7.483 5.794 -15.254 1.00 72.38 96 ALA A N 1
ATOM 744 C CA . ALA A 1 96 ? -6.980 6.006 -13.898 1.00 72.38 96 ALA A CA 1
ATOM 745 C C . ALA A 1 96 ? -8.030 5.641 -12.838 1.00 72.38 96 ALA A C 1
ATOM 747 O O . ALA A 1 96 ? -7.721 4.990 -11.849 1.00 72.38 96 ALA A O 1
ATOM 748 N N . ARG A 1 97 ? -9.297 6.025 -13.052 1.00 74.81 97 ARG A N 1
ATOM 749 C CA . ARG A 1 97 ? -10.400 5.616 -12.173 1.00 74.81 97 ARG A CA 1
ATOM 750 C C . ARG A 1 97 ? -10.640 4.116 -12.205 1.00 74.81 97 ARG A C 1
ATOM 752 O O . ARG A 1 97 ? -10.865 3.568 -11.144 1.00 74.81 97 ARG A O 1
ATOM 759 N N . ALA A 1 98 ? -10.592 3.467 -13.363 1.00 77.25 98 ALA A N 1
ATOM 760 C CA . ALA A 1 98 ? -10.765 2.019 -13.450 1.00 77.25 98 ALA A CA 1
ATOM 761 C C . ALA A 1 98 ? -9.640 1.264 -12.721 1.00 77.25 98 ALA A C 1
ATOM 763 O O . ALA A 1 98 ? -9.921 0.309 -12.005 1.00 77.25 98 ALA A O 1
ATOM 764 N N . GLU A 1 99 ? -8.389 1.727 -12.833 1.00 77.88 99 GLU A N 1
ATOM 765 C CA . GLU A 1 99 ? -7.255 1.203 -12.059 1.00 77.88 99 GLU A CA 1
ATOM 766 C C . GLU A 1 99 ? -7.504 1.373 -10.561 1.00 77.88 99 GLU A C 1
ATOM 768 O O . GLU A 1 99 ? -7.437 0.387 -9.826 1.00 77.88 99 GLU A O 1
ATOM 773 N N . ILE A 1 100 ? -7.843 2.602 -10.136 1.00 78.56 100 ILE A N 1
ATOM 774 C CA . ILE A 1 100 ? -8.240 2.898 -8.759 1.00 78.56 100 ILE A CA 1
ATOM 775 C C . ILE A 1 100 ? -9.304 1.879 -8.361 1.00 78.56 100 ILE A C 1
ATOM 777 O O . ILE A 1 100 ? -9.044 1.073 -7.493 1.00 78.56 100 ILE A O 1
ATOM 781 N N . GLU A 1 101 ? -10.443 1.809 -9.041 1.00 78.00 101 GLU A N 1
ATOM 782 C CA . GLU A 1 101 ? -11.525 0.886 -8.696 1.00 78.00 101 GLU A CA 1
ATOM 783 C C . GLU A 1 101 ? -11.061 -0.581 -8.606 1.00 78.00 101 GLU A C 1
ATOM 785 O O . GLU A 1 101 ? -11.343 -1.235 -7.612 1.00 78.00 101 GLU A O 1
ATOM 790 N N . SER A 1 102 ? -10.278 -1.094 -9.555 1.00 77.19 102 SER A N 1
ATOM 791 C CA . SER A 1 102 ? -9.837 -2.500 -9.556 1.00 77.19 102 SER A CA 1
ATOM 792 C C . SER A 1 102 ? -8.965 -2.888 -8.357 1.00 77.19 102 SER A C 1
ATOM 794 O O . SER A 1 102 ? -9.272 -3.838 -7.643 1.00 77.19 102 SER A O 1
ATOM 796 N N . VAL A 1 103 ? -7.905 -2.123 -8.081 1.00 80.00 103 VAL A N 1
ATOM 797 C CA . VAL A 1 103 ? -7.002 -2.383 -6.949 1.00 80.00 103 VAL A CA 1
ATOM 798 C C . VAL A 1 103 ? -7.791 -2.282 -5.666 1.00 80.00 103 VAL A C 1
ATOM 800 O O . VAL A 1 103 ? -7.611 -3.016 -4.686 1.00 80.00 103 VAL A O 1
ATOM 803 N N . LEU A 1 104 ? -8.614 -1.248 -5.656 1.00 82.19 104 LEU A N 1
ATOM 804 C CA . LEU A 1 104 ? -8.926 -0.614 -4.432 1.00 82.19 104 LEU A CA 1
ATOM 805 C C . LEU A 1 104 ? -10.281 -1.336 -3.964 1.00 82.19 104 LEU A C 1
ATOM 807 O O . LEU A 1 104 ? -10.522 -1.681 -2.798 1.00 82.19 104 LEU A O 1
ATOM 811 N N . PHE A 1 105 ? -11.167 -1.764 -4.856 1.00 79.50 105 PHE A N 1
ATOM 812 C CA . PHE A 1 105 ? -12.444 -2.391 -4.474 1.00 79.50 105 PHE A CA 1
ATOM 813 C C . PHE A 1 105 ? -12.273 -3.708 -3.703 1.00 79.50 105 PHE A C 1
ATOM 815 O O . PHE A 1 105 ? -12.900 -3.901 -2.654 1.00 79.50 105 PHE A O 1
ATOM 822 N N . ASP A 1 106 ? -11.325 -4.534 -4.132 1.00 79.31 106 ASP A N 1
ATOM 823 C CA . ASP A 1 106 ? -11.047 -5.829 -3.514 1.00 79.31 106 ASP A CA 1
ATOM 824 C C . ASP A 1 106 ? -10.511 -5.704 -2.087 1.00 79.31 106 ASP A C 1
ATOM 826 O O . ASP A 1 106 ? -10.927 -6.432 -1.185 1.00 79.31 106 ASP A O 1
ATOM 830 N N . ALA A 1 107 ? -9.607 -4.753 -1.849 1.00 85.50 107 ALA A N 1
ATOM 831 C CA . ALA A 1 107 ? -8.977 -4.615 -0.542 1.00 85.50 107 ALA A CA 1
ATOM 832 C C . ALA A 1 107 ? -9.951 -4.084 0.522 1.00 85.50 107 ALA A C 1
ATOM 834 O O . ALA A 1 107 ? -9.901 -4.524 1.669 1.00 85.50 107 ALA A O 1
ATOM 835 N N . VAL A 1 108 ? -10.899 -3.210 0.171 1.00 86.81 108 VAL A N 1
ATOM 836 C CA . VAL A 1 108 ? -11.946 -2.835 1.137 1.00 86.81 108 VAL A CA 1
ATOM 837 C C . VAL A 1 108 ? -12.930 -3.978 1.372 1.00 86.81 108 VAL A C 1
ATOM 839 O O . VAL A 1 108 ? -13.343 -4.171 2.514 1.00 86.81 108 VAL A O 1
ATOM 842 N N . ALA A 1 109 ? -13.305 -4.736 0.339 1.00 84.19 109 ALA A N 1
ATOM 843 C CA . ALA A 1 109 ? -14.187 -5.888 0.513 1.00 84.19 109 ALA A CA 1
ATOM 844 C C . ALA A 1 109 ? -13.583 -6.908 1.499 1.00 84.19 109 ALA A C 1
ATOM 846 O O . ALA A 1 109 ? -14.228 -7.245 2.493 1.00 84.19 109 ALA A O 1
ATOM 847 N N . ASP A 1 110 ? -12.317 -7.285 1.294 1.00 85.94 110 ASP A N 1
ATOM 848 C CA . ASP A 1 110 ? -11.564 -8.173 2.192 1.00 85.94 110 ASP A CA 1
ATOM 849 C C . ASP A 1 110 ? -11.467 -7.602 3.622 1.00 85.94 110 ASP A C 1
ATOM 851 O O . ASP A 1 110 ? -11.636 -8.320 4.608 1.00 85.94 110 ASP A O 1
ATOM 855 N N . LEU A 1 111 ? -11.267 -6.285 3.767 1.00 89.44 111 LEU A N 1
ATOM 856 C CA . LEU A 1 111 ? -11.208 -5.636 5.080 1.00 89.44 111 LEU A CA 1
ATOM 857 C C . LEU A 1 111 ? -12.507 -5.799 5.882 1.00 89.44 111 LEU A C 1
ATOM 859 O O . LEU A 1 111 ? -12.462 -6.157 7.061 1.00 89.44 111 LEU A O 1
ATOM 863 N N . PHE A 1 112 ? -13.656 -5.501 5.273 1.00 87.44 112 PHE A N 1
ATOM 864 C CA . PHE A 1 112 ? -14.950 -5.576 5.960 1.00 87.44 112 PHE A CA 1
ATOM 865 C C . PHE A 1 112 ? -15.399 -7.020 6.191 1.00 87.44 112 PHE A C 1
ATOM 867 O O . PHE A 1 112 ? -16.034 -7.296 7.207 1.00 87.44 112 PHE A O 1
ATOM 874 N N . GLU A 1 113 ? -15.024 -7.950 5.311 1.00 86.81 113 GLU A N 1
ATOM 875 C CA . GLU A 1 113 ? -15.257 -9.379 5.531 1.00 86.81 113 GLU A CA 1
ATOM 876 C C . GLU A 1 113 ? -14.512 -9.889 6.776 1.00 86.81 113 GLU A C 1
ATOM 878 O O . GLU A 1 113 ? -15.062 -10.657 7.572 1.00 86.81 113 GLU A O 1
ATOM 883 N N . ARG A 1 114 ? -13.279 -9.412 7.000 1.00 85.62 114 ARG A N 1
ATOM 884 C CA . ARG A 1 114 ? -12.468 -9.798 8.164 1.00 85.62 114 ARG A CA 1
ATOM 885 C C . ARG A 1 114 ? -12.827 -9.038 9.444 1.00 85.62 114 ARG A C 1
ATOM 887 O O . ARG A 1 114 ? -12.727 -9.598 10.540 1.00 85.62 114 ARG A O 1
ATOM 894 N N . THR A 1 115 ? -13.314 -7.801 9.337 1.00 85.75 115 THR A N 1
ATOM 895 C CA . THR A 1 115 ? -13.565 -6.935 10.501 1.00 85.75 115 THR A CA 1
ATOM 896 C C . THR A 1 115 ? -14.964 -7.116 11.096 1.00 85.75 115 THR A C 1
ATOM 898 O O . THR A 1 115 ? -15.881 -6.332 10.865 1.00 85.75 115 THR A O 1
ATOM 901 N N . ARG A 1 116 ? -15.133 -8.121 11.964 1.00 76.00 116 ARG A N 1
ATOM 902 C CA . ARG A 1 116 ? -16.441 -8.448 12.575 1.00 76.00 116 ARG A CA 1
ATOM 903 C C . ARG A 1 116 ? -17.050 -7.343 13.452 1.00 76.00 116 ARG A C 1
ATOM 905 O O . ARG A 1 116 ? -18.266 -7.304 13.609 1.00 76.00 116 ARG A O 1
ATOM 912 N N . SER A 1 117 ? -16.233 -6.473 14.050 1.00 78.31 117 SER A N 1
ATOM 913 C CA . SER A 1 117 ? -16.696 -5.382 14.929 1.00 78.31 117 SER A CA 1
ATOM 914 C C . SER A 1 117 ? -17.337 -4.215 14.173 1.00 78.31 117 SER A C 1
ATOM 916 O O . SER A 1 117 ? -18.086 -3.439 14.767 1.00 78.31 117 SER A O 1
ATOM 918 N N . VAL A 1 118 ? -17.077 -4.103 12.868 1.00 77.94 118 VAL A N 1
ATOM 919 C CA . VAL A 1 118 ? -17.645 -3.085 11.983 1.00 77.94 118 VAL A CA 1
ATOM 920 C C . VAL A 1 118 ? -18.034 -3.772 10.678 1.00 77.94 118 VAL A C 1
ATOM 922 O O . VAL A 1 118 ? -17.307 -3.731 9.694 1.00 77.94 118 VAL A O 1
ATOM 925 N N . ALA A 1 119 ? -19.185 -4.441 10.695 1.00 68.19 119 ALA A N 1
ATOM 926 C CA . ALA A 1 119 ? -19.676 -5.197 9.544 1.00 68.19 119 ALA A CA 1
ATOM 927 C C . ALA A 1 119 ? -20.323 -4.306 8.469 1.00 68.19 119 ALA A C 1
ATOM 929 O O . ALA A 1 119 ? -20.436 -4.710 7.315 1.00 68.19 119 ALA A O 1
ATOM 930 N N . ASP A 1 120 ? -20.771 -3.103 8.841 1.00 77.88 120 ASP A N 1
ATOM 931 C CA . ASP A 1 120 ? -21.462 -2.194 7.936 1.00 77.88 120 ASP A CA 1
ATOM 932 C C . ASP A 1 120 ? -20.563 -1.006 7.557 1.00 77.88 120 ASP A C 1
ATOM 934 O O . ASP A 1 120 ? -20.234 -0.186 8.419 1.00 77.88 120 ASP A O 1
ATOM 938 N N . PRO A 1 121 ? -20.214 -0.834 6.269 1.00 76.06 121 PRO A N 1
ATOM 939 C CA . PRO A 1 121 ? -19.515 0.354 5.781 1.00 76.06 121 PRO A CA 1
ATOM 940 C C . PRO A 1 121 ? -20.160 1.688 6.168 1.00 76.06 121 PRO A C 1
ATOM 942 O O . PRO A 1 121 ? -19.489 2.718 6.192 1.00 76.06 121 PRO A O 1
ATOM 945 N N . ARG A 1 122 ? -21.464 1.696 6.468 1.00 78.12 122 ARG A N 1
ATOM 946 C CA . ARG A 1 122 ? -22.198 2.891 6.908 1.00 78.12 122 ARG A CA 1
ATOM 947 C C . ARG A 1 122 ? -21.793 3.377 8.300 1.00 78.12 122 ARG A C 1
ATOM 949 O O . ARG A 1 122 ? -22.091 4.524 8.620 1.00 78.12 122 ARG A O 1
ATOM 956 N N . ASP A 1 123 ? -21.105 2.550 9.085 1.00 81.56 123 ASP A N 1
ATOM 957 C CA . ASP A 1 123 ? -20.591 2.911 10.409 1.00 81.56 123 ASP A CA 1
ATOM 958 C C . ASP A 1 123 ? -19.288 3.727 10.356 1.00 81.56 123 ASP A C 1
ATOM 960 O O . ASP A 1 123 ? -18.811 4.178 11.403 1.00 81.56 123 ASP A O 1
ATOM 964 N N . VAL A 1 124 ? -18.706 3.910 9.163 1.00 84.31 124 VAL A N 1
ATOM 965 C CA . VAL A 1 124 ? -17.526 4.749 8.931 1.00 84.31 124 VAL A CA 1
ATOM 966 C C . VAL A 1 124 ? -17.928 6.222 8.875 1.00 84.31 124 VAL A C 1
ATOM 968 O O . VAL A 1 124 ? -18.717 6.637 8.029 1.00 84.31 124 VAL A O 1
ATOM 971 N N . GLU A 1 125 ? -17.328 7.031 9.746 1.00 82.56 125 GLU A N 1
ATOM 972 C CA . GLU A 1 125 ? -17.608 8.472 9.862 1.00 82.56 125 GLU A CA 1
ATOM 973 C C . GLU A 1 125 ? -16.464 9.340 9.324 1.00 82.56 125 GLU A C 1
ATOM 975 O O . GLU A 1 125 ? -16.643 10.529 9.057 1.00 82.56 125 GLU A O 1
ATOM 980 N N . VAL A 1 126 ? -15.276 8.758 9.153 1.00 83.69 126 VAL A N 1
ATOM 981 C CA . VAL A 1 126 ? -14.092 9.434 8.616 1.00 83.69 126 VAL A CA 1
ATOM 982 C C . VAL A 1 126 ? -13.496 8.587 7.502 1.00 83.69 126 VAL A C 1
ATOM 984 O O . VAL A 1 126 ? -13.221 7.411 7.706 1.00 83.69 126 VAL A O 1
ATOM 987 N N . ILE 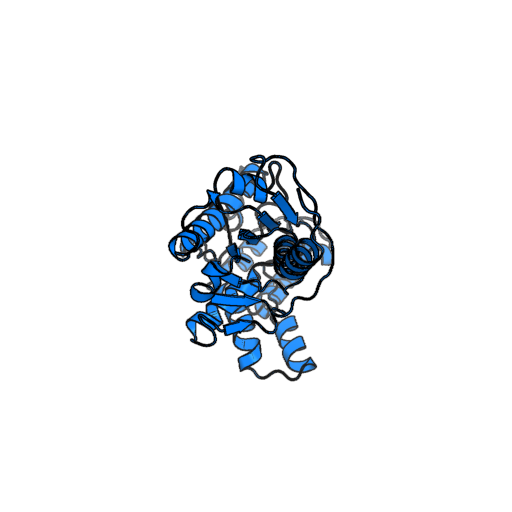A 1 127 ? -13.236 9.187 6.346 1.00 83.56 127 ILE A N 1
ATOM 988 C CA . ILE A 1 127 ? -12.494 8.566 5.250 1.00 83.56 127 ILE A CA 1
ATOM 989 C C . ILE A 1 127 ? -11.279 9.439 4.945 1.00 83.56 127 ILE A C 1
ATOM 991 O O . ILE A 1 127 ? -11.412 10.632 4.674 1.00 83.56 127 ILE A O 1
ATOM 995 N N . VAL A 1 128 ? -10.088 8.846 4.983 1.00 84.69 128 VAL A N 1
ATOM 996 C CA . VAL A 1 128 ? -8.843 9.497 4.563 1.00 84.69 128 VAL A CA 1
ATOM 997 C C . VAL A 1 128 ? -8.256 8.692 3.419 1.00 84.69 128 VAL A C 1
ATOM 999 O O . VAL A 1 128 ? -7.858 7.553 3.615 1.00 84.69 128 VAL A O 1
ATOM 1002 N N . SER A 1 129 ? -8.185 9.266 2.227 1.00 83.56 129 SER A N 1
ATOM 1003 C CA . SER A 1 129 ? -7.562 8.625 1.069 1.00 83.56 129 SER A CA 1
ATOM 1004 C C . SER A 1 129 ? -6.209 9.238 0.753 1.00 83.56 129 SER A C 1
ATOM 1006 O O . SER A 1 129 ? -5.990 10.428 0.992 1.00 83.56 129 SER A O 1
ATOM 1008 N N . ASN A 1 130 ? -5.298 8.435 0.213 1.00 82.69 130 ASN A N 1
ATOM 1009 C CA . ASN A 1 130 ? -4.054 8.924 -0.348 1.00 82.69 130 ASN A CA 1
ATOM 1010 C C . ASN A 1 130 ? -3.700 8.229 -1.675 1.00 82.69 130 ASN A C 1
ATOM 1012 O O . ASN A 1 130 ? -3.868 7.017 -1.816 1.00 82.69 130 ASN A O 1
ATOM 1016 N N . CYS A 1 131 ? -3.226 9.036 -2.624 1.00 77.94 131 CYS A N 1
ATOM 1017 C CA . CYS A 1 131 ? -2.614 8.643 -3.894 1.00 77.94 131 CYS A CA 1
ATOM 1018 C C . CYS A 1 131 ? -1.735 9.804 -4.366 1.00 77.94 131 CYS A C 1
ATOM 1020 O O . C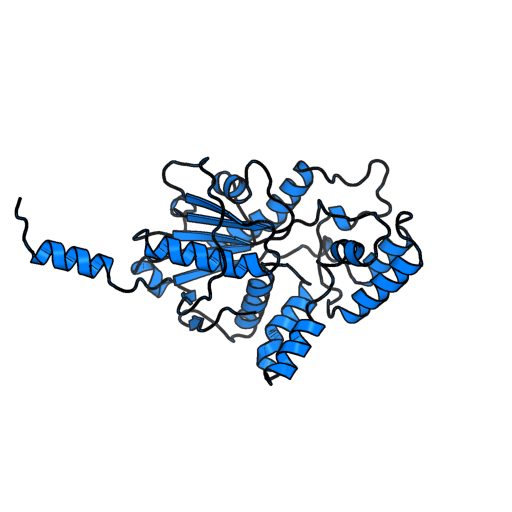YS A 1 131 ? -2.189 10.946 -4.374 1.00 77.94 131 CYS A O 1
ATOM 1022 N N . SER A 1 132 ? -0.469 9.555 -4.706 1.00 70.19 132 SER A N 1
ATOM 1023 C CA . SER A 1 132 ? 0.489 10.638 -4.959 1.00 70.19 132 SER A CA 1
ATOM 1024 C C . SER A 1 132 ? 0.368 11.217 -6.361 1.00 70.19 132 SER A C 1
ATOM 1026 O O . SER A 1 132 ? 0.553 12.424 -6.523 1.00 70.19 132 SER A O 1
ATOM 1028 N N . LEU A 1 133 ? 0.094 10.364 -7.348 1.00 66.50 133 LEU A N 1
ATOM 1029 C CA . LEU A 1 133 ? 0.070 10.724 -8.763 1.00 66.50 133 LEU A CA 1
ATOM 1030 C C . LEU A 1 133 ? -1.298 11.172 -9.270 1.00 66.50 133 LEU A C 1
ATOM 1032 O O . LEU A 1 133 ? -1.367 11.937 -10.230 1.00 66.50 133 LEU A O 1
ATOM 1036 N N . THR A 1 134 ? -2.383 10.719 -8.639 1.00 67.81 134 THR A N 1
ATOM 1037 C CA . THR A 1 134 ? -3.738 10.952 -9.146 1.00 67.81 134 THR A CA 1
ATOM 1038 C C . THR A 1 134 ? -4.672 11.435 -8.039 1.00 67.81 134 THR A C 1
ATOM 1040 O O . THR A 1 134 ? -4.872 10.767 -7.029 1.00 67.81 134 THR A O 1
ATOM 1043 N N . CYS A 1 135 ? -5.314 12.583 -8.267 1.00 67.44 135 CYS A N 1
ATOM 1044 C CA . CYS A 1 135 ? -6.413 13.094 -7.449 1.00 67.44 135 CYS A CA 1
ATOM 1045 C C . CYS A 1 135 ? -7.610 13.380 -8.375 1.00 67.44 135 CYS A C 1
ATOM 1047 O O . CYS A 1 135 ? -7.696 14.472 -8.945 1.00 67.44 135 CYS A O 1
ATOM 1049 N N . PRO A 1 136 ? -8.481 12.386 -8.635 1.00 66.44 136 PRO A N 1
ATOM 1050 C CA . PRO A 1 136 ? -9.578 12.545 -9.581 1.00 66.44 136 PRO A CA 1
ATOM 1051 C C . PRO A 1 136 ? -10.673 13.459 -9.010 1.00 66.44 136 PRO A C 1
ATOM 1053 O O . PRO A 1 136 ? -10.775 13.651 -7.805 1.00 66.44 136 PRO A O 1
ATOM 1056 N N . THR A 1 137 ? -11.542 13.988 -9.873 1.00 55.34 137 THR A N 1
ATOM 1057 C CA . THR A 1 137 ? -12.817 14.604 -9.458 1.00 55.34 137 THR A CA 1
ATOM 1058 C C . THR A 1 137 ? -13.961 13.746 -9.987 1.00 55.34 137 THR A C 1
ATOM 1060 O O . THR A 1 137 ? -14.120 13.709 -11.203 1.00 55.34 137 THR A O 1
ATOM 1063 N N . PRO A 1 138 ? -14.767 13.068 -9.155 1.00 63.66 138 PRO A N 1
ATOM 1064 C CA . PRO A 1 138 ? -14.775 13.148 -7.697 1.00 63.66 138 PRO A CA 1
ATOM 1065 C C . PRO A 1 138 ? -13.561 12.409 -7.089 1.00 63.66 138 PRO A C 1
ATOM 1067 O O . PRO A 1 138 ? -13.010 11.523 -7.739 1.00 63.66 138 PRO A O 1
ATOM 1070 N N . SER A 1 139 ? -13.120 12.806 -5.889 1.00 70.25 139 SER A N 1
ATOM 1071 C CA . SER A 1 139 ? -11.890 12.297 -5.250 1.00 70.25 139 SER A CA 1
ATOM 1072 C C . SER A 1 139 ? -11.925 10.809 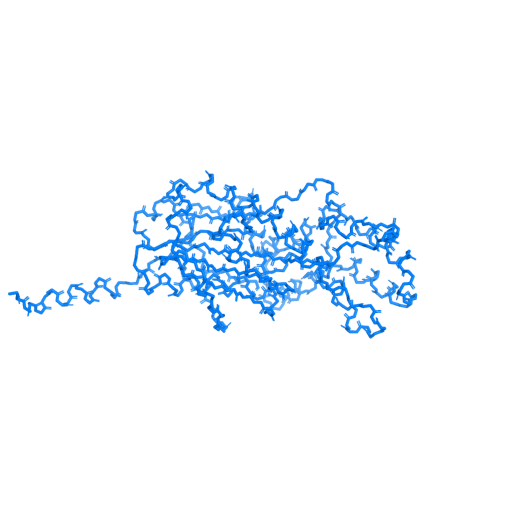-4.912 1.00 70.25 139 SER A C 1
ATOM 1074 O O . SER A 1 139 ? -12.975 10.181 -4.930 1.00 70.25 139 SER A O 1
ATOM 1076 N N . ILE A 1 140 ? -10.785 10.206 -4.570 1.00 73.38 140 ILE A N 1
ATOM 1077 C CA . ILE A 1 140 ? -10.738 8.779 -4.201 1.00 73.38 140 ILE A CA 1
ATOM 1078 C C . ILE A 1 140 ? -11.637 8.503 -2.993 1.00 73.38 140 ILE A C 1
ATOM 1080 O O . ILE A 1 140 ? -12.471 7.600 -3.027 1.00 73.38 140 ILE A O 1
ATOM 1084 N N . ALA A 1 141 ? -11.545 9.333 -1.951 1.00 70.31 141 ALA A N 1
ATOM 1085 C CA . ALA A 1 141 ? -12.458 9.248 -0.818 1.00 70.31 141 ALA A CA 1
ATOM 1086 C C . ALA A 1 141 ? -13.929 9.442 -1.241 1.00 70.31 141 ALA A C 1
ATOM 1088 O O . ALA A 1 141 ? -14.822 8.873 -0.617 1.00 70.31 141 ALA A O 1
ATOM 1089 N N . ALA A 1 142 ? -14.187 10.168 -2.335 1.00 64.81 142 ALA A N 1
ATOM 1090 C CA . ALA A 1 142 ? -15.511 10.295 -2.930 1.00 64.81 142 ALA A CA 1
ATOM 1091 C C . ALA A 1 142 ? -16.058 9.058 -3.594 1.00 64.81 142 ALA A C 1
ATOM 1093 O O . ALA A 1 142 ? -17.242 8.742 -3.448 1.00 64.81 142 ALA A O 1
ATOM 1094 N N . MET A 1 143 ? -15.202 8.461 -4.417 1.00 70.00 143 MET A N 1
ATOM 1095 C CA . MET A 1 143 ? -15.497 7.265 -5.167 1.00 70.00 143 MET A CA 1
ATOM 1096 C C . MET A 1 143 ? -15.851 6.210 -4.135 1.00 70.00 143 MET A C 1
ATOM 1098 O O . MET A 1 143 ? -16.983 5.743 -4.128 1.00 70.00 143 MET A O 1
ATOM 1102 N N . VAL A 1 144 ? -14.990 6.039 -3.126 1.00 68.38 144 VAL A N 1
ATOM 1103 C CA . VAL A 1 144 ? -15.195 5.083 -2.041 1.00 68.38 144 VAL A CA 1
ATOM 1104 C C . VAL A 1 144 ? -16.409 5.401 -1.166 1.00 68.38 144 VAL A C 1
ATOM 1106 O O . VAL A 1 144 ? -17.175 4.496 -0.862 1.00 68.38 144 VAL A O 1
ATOM 1109 N N . ALA A 1 145 ? -16.702 6.660 -0.838 1.00 61.41 145 ALA A N 1
ATOM 1110 C CA . ALA A 1 145 ? -17.936 6.992 -0.114 1.00 61.41 145 ALA A CA 1
ATOM 1111 C C . ALA A 1 145 ? -19.232 6.609 -0.873 1.00 61.41 145 ALA A C 1
ATOM 1113 O O . ALA A 1 145 ? -20.286 6.489 -0.243 1.00 61.41 145 ALA A O 1
ATOM 1114 N N . ASN A 1 146 ? -19.172 6.416 -2.201 1.00 48.16 146 ASN A N 1
ATOM 1115 C CA . ASN A 1 146 ? -20.319 6.096 -3.063 1.00 48.16 146 ASN A CA 1
ATOM 1116 C C . ASN A 1 146 ? -20.269 4.697 -3.728 1.00 48.16 146 ASN A C 1
ATOM 1118 O O . ASN A 1 146 ? -21.302 4.248 -4.227 1.00 48.16 146 ASN A O 1
ATOM 1122 N N . ARG A 1 147 ? -19.118 4.006 -3.721 1.00 48.44 147 ARG A N 1
ATOM 1123 C CA . ARG A 1 147 ? -18.870 2.571 -4.006 1.00 48.44 147 ARG A CA 1
ATOM 1124 C C . ARG A 1 147 ? -17.355 2.297 -3.868 1.00 48.44 147 ARG A C 1
ATOM 1126 O O . ARG A 1 147 ? -16.549 3.052 -4.392 1.00 48.44 147 ARG A O 1
ATOM 1133 N N . MET A 1 148 ? -16.972 1.273 -3.104 1.00 35.78 148 MET A N 1
ATOM 1134 C CA . MET A 1 148 ? -15.646 1.155 -2.451 1.00 35.78 148 MET A CA 1
ATOM 1135 C C . MET A 1 148 ? -14.676 0.267 -3.200 1.00 35.78 148 MET A C 1
ATOM 1137 O O . MET A 1 148 ? -15.146 -0.725 -3.734 1.00 35.78 148 MET A O 1
ATOM 1141 N N . GLY A 1 149 ? -13.357 0.511 -3.200 1.00 42.72 149 GLY A N 1
ATOM 1142 C CA . GLY A 1 149 ? -12.424 0.781 -2.090 1.00 42.72 149 GLY A CA 1
ATOM 1143 C C . GLY A 1 149 ? -10.973 1.002 -2.546 1.00 42.72 149 GLY A C 1
ATOM 1144 O O . GLY A 1 149 ? -10.943 1.361 -3.710 1.00 42.72 149 GLY A O 1
ATOM 1145 N N . GLY A 1 150 ? -9.925 0.747 -1.663 1.00 45.16 150 GLY A N 1
ATOM 1146 C CA . GLY A 1 150 ? -8.554 0.075 -1.777 1.00 45.16 150 GLY A CA 1
ATOM 1147 C C . GLY A 1 150 ? -7.690 -0.335 -0.634 1.00 45.16 150 GLY A C 1
ATOM 1148 O O . GLY A 1 150 ? -8.287 -0.940 0.234 1.00 45.16 150 GLY A O 1
ATOM 1149 N N . ALA A 1 151 ? -6.339 -0.249 -0.668 1.00 56.31 151 ALA A N 1
ATOM 1150 C CA . ALA A 1 151 ? -5.577 -0.778 0.472 1.00 56.31 151 ALA A CA 1
ATOM 1151 C C . ALA A 1 151 ? -6.082 -0.023 1.691 1.00 56.31 151 ALA A C 1
ATOM 1153 O O . ALA A 1 151 ? -6.005 1.207 1.739 1.00 56.31 151 ALA A O 1
ATOM 1154 N N . ALA A 1 152 ? -6.730 -0.756 2.582 1.00 72.94 152 ALA A N 1
ATOM 1155 C CA . ALA A 1 152 ? -7.726 -0.186 3.458 1.00 72.94 152 ALA A CA 1
ATOM 1156 C C . ALA A 1 152 ? -7.423 -0.570 4.882 1.00 72.94 152 ALA A C 1
ATOM 1158 O O . ALA A 1 152 ? -7.028 -1.692 5.182 1.00 72.94 152 ALA A O 1
ATOM 1159 N N . VAL A 1 153 ? -7.608 0.400 5.757 1.00 78.19 153 VAL A N 1
ATOM 1160 C CA . VAL A 1 153 ? -7.203 0.327 7.148 1.00 78.19 153 VAL A CA 1
ATOM 1161 C C . VAL A 1 153 ? -8.358 0.872 7.961 1.00 78.19 153 VAL A C 1
ATOM 1163 O O . VAL A 1 153 ? -8.784 2.007 7.736 1.00 78.19 153 VAL A O 1
ATOM 1166 N N . LEU A 1 154 ? -8.860 0.086 8.909 1.00 78.12 154 LEU A N 1
ATOM 1167 C CA . LEU A 1 154 ? -9.964 0.505 9.761 1.00 78.12 154 LEU A CA 1
ATOM 1168 C C . LEU A 1 154 ? -9.456 0.866 11.153 1.00 78.12 154 LEU A C 1
ATOM 1170 O O . LEU A 1 154 ? -8.872 0.044 11.855 1.00 78.12 154 LEU A O 1
ATOM 1174 N N . LEU A 1 155 ? -9.693 2.106 11.564 1.00 80.56 155 LEU A N 1
ATOM 1175 C CA . LEU A 1 155 ? -9.338 2.628 12.875 1.00 80.56 155 LEU A CA 1
ATOM 1176 C C . LEU A 1 155 ? -10.603 2.933 13.676 1.00 80.56 155 LEU A C 1
ATOM 1178 O O . LEU A 1 155 ? -11.576 3.436 13.129 1.00 80.56 155 LEU A O 1
ATOM 1182 N N . SER A 1 156 ? -10.580 2.705 14.983 1.00 82.62 156 SER A N 1
ATOM 1183 C CA . SER A 1 156 ? -11.696 3.011 15.878 1.00 82.62 156 SER A CA 1
ATOM 1184 C C . SER A 1 156 ? -11.204 3.578 17.202 1.00 82.62 156 SER A C 1
ATOM 1186 O O . SER A 1 156 ? -10.104 3.266 17.659 1.00 82.62 156 SER A O 1
ATOM 1188 N N . ASN A 1 157 ? -12.019 4.419 17.833 1.00 80.56 157 ASN A N 1
ATOM 1189 C CA . ASN A 1 157 ? -11.835 4.830 19.228 1.00 80.56 157 ASN A CA 1
ATOM 1190 C C . ASN A 1 157 ? -12.951 4.315 20.154 1.00 80.56 157 ASN A C 1
ATOM 1192 O O . ASN A 1 157 ? -13.096 4.806 21.275 1.00 80.56 157 ASN A O 1
ATOM 1196 N N . ARG A 1 158 ? -13.775 3.370 19.685 1.00 80.50 158 ARG A N 1
ATOM 1197 C CA . ARG A 1 158 ? -14.867 2.794 20.472 1.00 80.50 158 ARG A CA 1
ATOM 1198 C C . ARG A 1 158 ? -14.291 1.780 21.459 1.00 80.50 158 ARG A C 1
ATOM 1200 O O . ARG A 1 158 ? -13.635 0.827 21.053 1.00 80.50 158 ARG A O 1
ATOM 1207 N N . GLU A 1 159 ? -14.592 1.936 22.747 1.00 78.31 159 GLU A N 1
ATOM 1208 C CA . GLU A 1 159 ? -14.095 1.039 23.809 1.00 78.31 159 GLU A CA 1
ATOM 1209 C C . GLU A 1 159 ? -14.469 -0.432 23.547 1.00 78.31 159 GLU A C 1
ATOM 1211 O O . GLU A 1 159 ? -13.676 -1.342 23.780 1.00 78.31 159 GLU A O 1
ATOM 1216 N N . ARG A 1 160 ? -15.668 -0.663 22.993 1.00 80.50 160 ARG A N 1
ATOM 1217 C CA . ARG A 1 160 ? -16.166 -1.998 22.623 1.00 80.50 160 ARG A CA 1
ATOM 1218 C C . ARG A 1 160 ? -15.338 -2.688 21.536 1.00 80.50 160 ARG A C 1
ATOM 1220 O O . ARG A 1 160 ? -15.345 -3.911 21.475 1.00 80.50 160 ARG A O 1
ATOM 1227 N N . ASP A 1 161 ? -14.612 -1.931 20.714 1.00 82.88 161 ASP A N 1
ATOM 1228 C CA . ASP A 1 161 ? -13.805 -2.502 19.636 1.00 82.88 161 ASP A CA 1
ATOM 1229 C C . ASP A 1 161 ? -12.404 -2.910 20.129 1.00 82.88 161 ASP A C 1
ATOM 1231 O O . ASP A 1 161 ? -11.657 -3.554 19.396 1.00 82.88 161 ASP A O 1
ATOM 1235 N N . ARG A 1 162 ? -12.049 -2.603 21.388 1.00 79.88 162 ARG A N 1
ATOM 1236 C CA . ARG A 1 162 ? -10.749 -2.937 21.995 1.00 79.88 162 ARG A CA 1
ATOM 1237 C C . ARG A 1 162 ? -10.443 -4.431 21.964 1.00 79.88 162 ARG A C 1
ATOM 1239 O O . ARG A 1 162 ? -9.296 -4.809 21.764 1.00 79.88 162 ARG A O 1
ATOM 1246 N N . SER A 1 163 ? -11.440 -5.281 22.206 1.00 77.94 163 SER A N 1
ATOM 1247 C CA . SER A 1 163 ? -11.257 -6.738 22.184 1.00 77.94 163 SER A CA 1
ATOM 1248 C C . SER A 1 163 ? -11.169 -7.311 20.772 1.00 77.94 163 SER A C 1
ATOM 1250 O O . SER A 1 163 ? -10.715 -8.435 20.621 1.00 77.94 163 SER A O 1
ATOM 1252 N N . ALA A 1 164 ? -11.614 -6.559 19.764 1.00 79.25 164 ALA A N 1
ATOM 1253 C CA . ALA A 1 164 ? -11.586 -6.950 18.357 1.00 79.25 164 ALA A CA 1
ATOM 1254 C C . ALA A 1 164 ? -10.457 -6.255 17.577 1.00 79.25 164 ALA A C 1
ATOM 1256 O O . ALA A 1 164 ? -10.363 -6.408 16.364 1.00 79.25 164 ALA A O 1
ATOM 1257 N N . SER A 1 165 ? -9.639 -5.432 18.239 1.00 80.00 165 SER A N 1
ATOM 1258 C CA . SER A 1 165 ? -8.585 -4.687 17.567 1.00 80.00 165 SER A CA 1
ATOM 1259 C C . SER A 1 165 ? -7.364 -5.555 17.331 1.00 80.00 165 SER A C 1
ATOM 1261 O O . SER A 1 165 ? -6.791 -6.066 18.298 1.00 80.00 165 SER A O 1
ATOM 1263 N N . LYS A 1 166 ? -6.892 -5.618 16.084 1.00 77.94 166 LYS A N 1
ATOM 1264 C CA . LYS A 1 166 ? -5.585 -6.203 15.795 1.00 77.94 166 LYS A CA 1
ATOM 1265 C C . LYS A 1 166 ? -4.465 -5.482 16.539 1.00 77.94 166 LYS A C 1
ATOM 1267 O O . LYS A 1 166 ? -3.665 -6.132 17.202 1.00 77.94 166 LYS A O 1
ATOM 1272 N N . TYR A 1 167 ? -4.446 -4.146 16.512 1.00 79.50 167 TYR A N 1
ATOM 1273 C CA . TYR A 1 167 ? -3.374 -3.375 17.146 1.00 79.50 167 TYR A CA 1
ATOM 1274 C C . TYR A 1 167 ? -3.850 -2.132 17.899 1.00 79.50 167 TYR A C 1
ATOM 1276 O O . TYR A 1 167 ? -4.845 -1.501 17.551 1.00 79.50 167 TYR A O 1
ATOM 1284 N N . VAL A 1 168 ? -3.064 -1.703 18.894 1.00 77.31 168 VAL A N 1
ATOM 1285 C CA . VAL A 1 168 ? -3.264 -0.420 19.597 1.00 77.31 168 VAL A CA 1
ATOM 1286 C C . VAL A 1 168 ? -2.223 0.609 19.146 1.00 77.31 168 VAL A C 1
ATOM 1288 O O . VAL A 1 168 ? -1.020 0.432 19.367 1.00 77.31 168 VAL A O 1
ATOM 1291 N N . LEU A 1 169 ? -2.671 1.730 18.568 1.00 69.62 169 LEU A N 1
ATOM 1292 C CA . LEU A 1 169 ? -1.799 2.813 18.100 1.00 69.62 169 LEU A CA 1
ATOM 1293 C C . LEU A 1 169 ? -1.281 3.656 19.275 1.00 69.62 169 LEU A C 1
ATOM 1295 O O . LEU A 1 169 ? -2.021 4.428 19.886 1.00 69.62 169 LEU A O 1
ATOM 1299 N N . ARG A 1 170 ? 0.023 3.554 19.576 1.00 60.97 170 ARG A N 1
ATOM 1300 C CA . ARG A 1 170 ? 0.656 4.278 20.700 1.00 60.97 170 ARG A CA 1
ATOM 1301 C C . ARG A 1 170 ? 1.367 5.575 20.314 1.00 60.97 170 ARG A C 1
ATOM 1303 O O . ARG A 1 170 ? 1.311 6.545 21.068 1.00 60.97 170 ARG A O 1
ATOM 1310 N N . ARG A 1 171 ? 2.077 5.605 19.183 1.00 51.84 171 ARG A N 1
ATOM 1311 C CA . ARG A 1 171 ? 2.894 6.757 18.765 1.00 51.84 171 ARG A CA 1
ATOM 1312 C C . ARG A 1 171 ? 2.990 6.820 17.236 1.00 51.84 171 ARG A C 1
ATOM 1314 O O . ARG A 1 171 ? 3.311 5.826 16.604 1.00 51.84 171 ARG A O 1
ATOM 1321 N N . LEU A 1 172 ? 2.712 7.996 16.672 1.00 49.88 172 LEU A N 1
ATOM 1322 C CA . LEU A 1 172 ? 2.767 8.318 15.235 1.00 49.88 172 LEU A CA 1
ATOM 1323 C C . LEU A 1 172 ? 3.362 9.728 15.105 1.00 49.88 172 LEU A C 1
ATOM 1325 O O . LEU A 1 172 ? 2.952 10.614 15.867 1.00 49.88 172 LEU A O 1
ATOM 1329 N N . VAL A 1 173 ? 4.324 9.913 14.199 1.00 39.88 173 VAL A N 1
ATOM 1330 C CA . VAL A 1 173 ? 5.040 11.182 13.960 1.00 39.88 173 VAL A CA 1
ATOM 1331 C C . VAL A 1 173 ? 4.326 11.964 12.849 1.00 39.88 173 VAL A C 1
ATOM 1333 O O . VAL A 1 173 ? 3.855 11.368 11.887 1.00 39.88 173 VAL A O 1
ATOM 1336 N N . ARG A 1 174 ? 4.185 13.287 13.015 1.00 38.22 174 ARG A N 1
ATOM 1337 C CA . ARG A 1 174 ? 3.317 14.155 12.198 1.00 38.22 174 ARG A CA 1
ATOM 1338 C C . ARG A 1 174 ? 4.130 15.073 11.283 1.00 38.22 174 ARG A C 1
ATOM 1340 O O . ARG A 1 174 ? 4.971 15.805 11.793 1.00 38.22 174 ARG A O 1
ATOM 1347 N N . THR A 1 175 ? 3.772 15.149 9.999 1.00 33.88 175 THR A N 1
ATOM 1348 C CA . THR A 1 175 ? 4.192 16.224 9.078 1.00 33.88 175 THR A CA 1
ATOM 1349 C C . THR A 1 175 ? 3.068 16.545 8.072 1.00 33.88 175 THR A C 1
ATOM 1351 O O . THR A 1 175 ? 2.855 15.785 7.142 1.00 33.88 175 THR A O 1
ATOM 1354 N N . HIS A 1 176 ? 2.381 17.687 8.231 1.00 39.09 176 HIS A N 1
ATOM 1355 C CA . HIS A 1 176 ? 1.400 18.294 7.292 1.00 39.09 176 HIS A CA 1
ATOM 1356 C C . HIS A 1 176 ? -0.117 17.994 7.455 1.00 39.09 176 HIS A C 1
ATOM 1358 O O . HIS A 1 176 ? -0.527 16.993 8.036 1.00 39.09 176 HIS A O 1
ATOM 1364 N N . LEU A 1 177 ? -0.948 18.945 6.989 1.00 43.44 177 LEU A N 1
ATOM 1365 C CA . LEU A 1 177 ? -2.426 18.972 6.986 1.00 43.44 177 LEU A CA 1
ATOM 1366 C C . LEU A 1 177 ? -2.971 18.665 5.575 1.00 43.44 177 LEU A C 1
ATOM 1368 O O . LEU A 1 177 ? -2.456 19.216 4.602 1.00 43.44 177 LEU A O 1
ATOM 1372 N N . GLY A 1 178 ? -3.990 17.801 5.484 1.00 45.25 178 GLY A N 1
ATOM 1373 C CA . GLY A 1 178 ? -4.676 17.414 4.242 1.00 45.25 178 GLY A CA 1
ATOM 1374 C C . GLY A 1 178 ? -5.807 18.354 3.816 1.00 45.25 178 GLY A C 1
ATOM 1375 O O . GLY A 1 178 ? -6.310 19.130 4.630 1.00 45.25 178 GLY A O 1
ATOM 1376 N N . SER A 1 179 ? -6.225 18.265 2.552 1.00 47.53 179 SER A N 1
ATOM 1377 C CA . SER A 1 179 ? -7.375 18.992 2.000 1.00 47.53 179 SER A CA 1
ATOM 1378 C C . SER A 1 179 ? -8.708 18.314 2.360 1.00 47.53 179 SER A C 1
ATOM 1380 O O . SER A 1 179 ? -8.787 17.091 2.490 1.00 47.53 179 SER A O 1
ATOM 1382 N N . GLN A 1 180 ? -9.756 19.123 2.557 1.00 50.78 180 GLN A N 1
ATOM 1383 C CA . GLN A 1 180 ? -11.124 18.694 2.887 1.00 50.78 180 GLN A CA 1
ATOM 1384 C C . GLN A 1 180 ? -12.016 18.710 1.641 1.00 50.78 180 GLN A C 1
ATOM 1386 O O . GLN A 1 180 ? -12.141 19.760 1.013 1.00 50.78 180 GLN A O 1
ATOM 1391 N N . ASP A 1 181 ? -12.704 17.600 1.357 1.00 51.84 181 ASP A N 1
ATOM 1392 C CA . ASP A 1 181 ? -13.753 17.532 0.331 1.00 51.84 181 ASP A CA 1
ATOM 1393 C C . ASP A 1 181 ? -15.140 17.491 0.986 1.00 51.84 181 ASP A C 1
ATOM 1395 O O . ASP A 1 181 ? -15.420 16.652 1.842 1.00 51.84 181 ASP A O 1
ATOM 1399 N N . ARG A 1 182 ? -16.044 18.392 0.580 1.00 45.16 182 ARG A N 1
ATOM 1400 C CA . ARG A 1 182 ? -17.342 18.609 1.254 1.00 45.16 182 ARG A CA 1
ATOM 1401 C C . ARG A 1 182 ? -18.552 17.962 0.554 1.00 45.16 182 ARG A C 1
ATOM 1403 O O . ARG A 1 182 ? -19.656 18.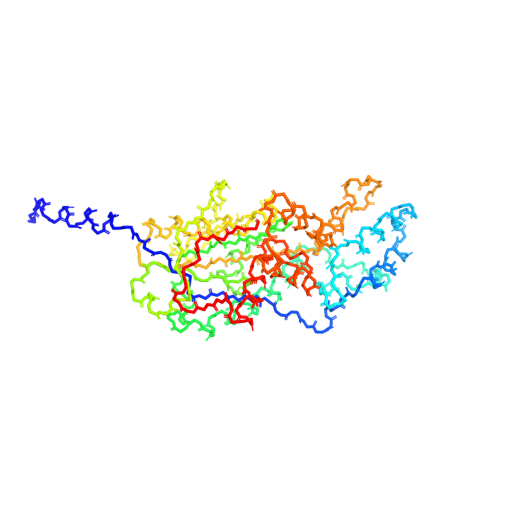483 0.661 1.00 45.16 182 ARG A O 1
ATOM 1410 N N . ALA A 1 183 ? -18.367 16.853 -0.166 1.00 40.06 183 ALA A N 1
ATOM 1411 C CA . ALA A 1 183 ? -19.362 16.328 -1.116 1.00 40.06 183 ALA A CA 1
ATOM 1412 C C . ALA A 1 183 ? -20.151 15.057 -0.694 1.00 40.06 183 ALA A C 1
ATOM 1414 O O . ALA A 1 183 ? -20.749 14.428 -1.565 1.00 40.06 183 ALA A O 1
ATOM 1415 N N . TYR A 1 184 ? -20.200 14.652 0.585 1.00 51.44 184 TYR A N 1
ATOM 1416 C CA . TYR A 1 184 ? -20.811 13.357 0.987 1.00 51.44 184 TYR A CA 1
ATOM 1417 C C . TYR A 1 184 ? -22.045 13.469 1.870 1.00 51.44 184 TYR A C 1
ATOM 1419 O O . TYR A 1 184 ? -22.440 14.560 2.284 1.00 51.44 184 TYR A O 1
ATOM 1427 N N . ARG A 1 185 ? -22.637 12.293 2.161 1.00 54.50 185 ARG A N 1
ATOM 1428 C CA . ARG A 1 185 ? -23.598 12.091 3.253 1.00 54.50 185 ARG A CA 1
ATOM 1429 C C . ARG A 1 185 ? -23.212 12.995 4.419 1.00 54.50 185 ARG A C 1
ATOM 1431 O O . ARG A 1 185 ? -22.049 13.009 4.816 1.00 54.50 185 ARG A O 1
ATOM 1438 N N . SER A 1 186 ? -24.174 13.734 4.962 1.00 54.62 186 SER A N 1
ATOM 1439 C CA . SER A 1 186 ? -23.923 14.802 5.941 1.00 54.62 186 SER A CA 1
ATOM 1440 C C . SER A 1 186 ? -23.155 14.356 7.194 1.00 54.62 186 SER A C 1
ATOM 1442 O O . SER A 1 186 ? -22.712 15.204 7.961 1.00 54.62 186 SER A O 1
ATOM 1444 N N . ASN A 1 187 ? -23.016 13.045 7.413 1.00 64.94 187 ASN A N 1
ATOM 1445 C CA . ASN A 1 187 ? -22.356 12.416 8.549 1.00 64.94 187 ASN A CA 1
ATOM 1446 C C . ASN A 1 187 ? -20.948 11.843 8.267 1.00 64.94 187 ASN A C 1
ATOM 1448 O O . ASN A 1 187 ? -20.373 11.275 9.188 1.00 64.94 187 ASN A O 1
ATOM 1452 N N . VAL A 1 188 ? -20.388 11.960 7.052 1.00 69.94 188 VAL A N 1
ATOM 1453 C CA . VAL A 1 188 ? -19.046 11.426 6.730 1.00 69.94 188 VAL A CA 1
ATOM 1454 C C . VAL A 1 188 ? -18.068 12.551 6.399 1.00 69.94 188 VAL A C 1
ATOM 1456 O O . VAL A 1 188 ? -18.301 13.352 5.494 1.00 69.94 188 VAL A O 1
ATOM 1459 N N . MET A 1 189 ? -16.938 12.589 7.105 1.00 75.00 189 MET A N 1
ATOM 1460 C CA . MET A 1 189 ? -15.827 13.495 6.814 1.00 75.00 189 MET A CA 1
ATOM 1461 C C . MET A 1 189 ? -14.837 12.835 5.856 1.00 75.00 189 MET A C 1
ATOM 1463 O O . MET A 1 189 ? -14.340 11.749 6.136 1.00 75.00 189 MET A O 1
ATOM 1467 N N . SER A 1 190 ? -14.524 13.508 4.750 1.00 75.75 190 SER A N 1
ATOM 1468 C CA . SER A 1 190 ? -13.658 12.993 3.688 1.00 75.75 190 SER A CA 1
ATOM 1469 C C . SER A 1 190 ? -12.426 13.876 3.489 1.00 75.75 190 SER A C 1
ATOM 1471 O O . SER A 1 190 ? -12.530 15.105 3.425 1.00 75.75 190 SER A O 1
ATOM 1473 N N . PHE A 1 191 ? -11.261 13.238 3.388 1.00 80.25 191 PHE A N 1
ATOM 1474 C CA . PHE A 1 191 ? -9.973 13.891 3.179 1.00 80.25 191 PHE A CA 1
ATOM 1475 C C . PHE A 1 191 ? -9.161 13.153 2.115 1.00 80.25 191 PHE A C 1
ATOM 1477 O O . PHE A 1 191 ? -9.107 11.920 2.111 1.00 80.25 191 PHE A O 1
ATOM 1484 N N . SER A 1 192 ? -8.494 13.907 1.244 1.00 79.00 192 SER A N 1
ATOM 1485 C CA . SER A 1 192 ? -7.686 13.361 0.148 1.00 79.00 192 SER A CA 1
ATOM 1486 C C . SER A 1 192 ? -6.272 13.928 0.208 1.00 79.00 192 SER A C 1
ATOM 1488 O O . SER A 1 192 ? -6.070 15.138 0.256 1.00 79.00 192 SER A O 1
ATOM 1490 N N . LEU A 1 193 ? -5.278 13.047 0.236 1.00 78.62 193 LEU A N 1
ATOM 1491 C CA . LEU A 1 193 ? -3.862 13.379 0.329 1.00 78.62 193 LEU A CA 1
ATOM 1492 C C . LEU A 1 193 ? -3.171 13.039 -0.997 1.00 78.62 193 LEU A C 1
ATOM 1494 O O . LEU A 1 193 ? -3.086 11.870 -1.361 1.00 78.62 193 LEU A O 1
ATOM 1498 N N . SER A 1 194 ? -2.657 14.054 -1.695 1.00 74.06 194 SER A N 1
ATOM 1499 C CA . SER A 1 194 ? -1.969 13.905 -2.986 1.00 74.06 194 SER A CA 1
ATOM 1500 C C . SER A 1 194 ? -0.650 14.672 -3.008 1.00 74.06 194 SER A C 1
ATOM 1502 O O . SER A 1 194 ? -0.474 15.629 -2.254 1.00 74.06 194 SER A O 1
ATOM 1504 N N . GLY A 1 195 ? 0.293 14.248 -3.855 1.00 65.25 195 GLY A N 1
ATOM 1505 C CA . GLY A 1 195 ? 1.578 14.932 -4.056 1.00 65.25 195 GLY A CA 1
ATOM 1506 C C . GLY A 1 195 ? 2.598 14.809 -2.914 1.00 65.25 195 GLY A C 1
ATOM 1507 O O . GLY A 1 195 ? 3.625 15.479 -2.950 1.00 65.25 195 GLY A O 1
ATOM 1508 N N . MET A 1 196 ? 2.351 13.964 -1.906 1.00 69.25 196 MET A N 1
ATOM 1509 C CA . MET A 1 196 ? 3.262 13.766 -0.761 1.00 69.25 196 MET A CA 1
ATOM 1510 C C . MET A 1 196 ? 4.193 12.546 -0.904 1.00 69.25 196 MET A C 1
ATOM 1512 O O . MET A 1 196 ? 5.019 12.286 -0.022 1.00 69.25 196 MET A O 1
ATOM 1516 N N . GLY A 1 197 ? 4.073 11.789 -2.000 1.00 70.88 197 GLY A N 1
ATOM 1517 C CA . GLY A 1 197 ? 4.850 10.571 -2.243 1.00 70.88 197 GLY A CA 1
ATOM 1518 C C . GLY A 1 197 ? 4.610 9.491 -1.182 1.00 70.88 197 GLY A C 1
ATOM 1519 O O . GLY A 1 197 ? 3.587 9.483 -0.494 1.00 70.88 197 GLY A O 1
ATOM 1520 N N . CYS A 1 198 ? 5.600 8.616 -0.973 1.00 71.25 198 CYS A N 1
ATOM 1521 C CA . CYS A 1 198 ? 5.501 7.484 -0.041 1.00 71.25 198 CYS A CA 1
ATOM 1522 C C . CYS A 1 198 ? 5.193 7.885 1.416 1.00 71.25 198 CYS A C 1
ATOM 1524 O O . CYS A 1 198 ? 4.712 7.062 2.193 1.00 71.25 198 CYS A O 1
ATOM 1526 N N . SER A 1 199 ? 5.408 9.152 1.796 1.00 70.19 199 SER A N 1
ATOM 1527 C CA . SER A 1 199 ? 5.056 9.652 3.132 1.00 70.19 199 SER A CA 1
ATOM 1528 C C . SER A 1 199 ? 3.540 9.706 3.381 1.00 70.19 199 SER A C 1
ATOM 1530 O O . SER A 1 199 ? 3.101 9.662 4.532 1.00 70.19 199 SER A O 1
ATOM 1532 N N . ALA A 1 200 ? 2.719 9.735 2.321 1.00 73.06 200 ALA A N 1
ATOM 1533 C CA . ALA A 1 200 ? 1.272 9.917 2.419 1.00 73.06 200 ALA A CA 1
ATOM 1534 C C . ALA A 1 200 ? 0.564 8.817 3.234 1.00 73.06 200 ALA A C 1
ATOM 1536 O O . ALA A 1 200 ? -0.443 9.095 3.887 1.00 73.06 200 ALA A O 1
ATOM 1537 N N . GLY A 1 201 ? 1.120 7.600 3.267 1.00 75.94 201 GLY A N 1
ATOM 1538 C CA . GLY A 1 201 ? 0.568 6.465 4.013 1.00 75.94 201 GLY A CA 1
ATOM 1539 C C . GLY A 1 201 ? 0.547 6.732 5.515 1.00 75.94 201 GLY A C 1
ATOM 1540 O O . GLY A 1 201 ? -0.517 6.803 6.129 1.00 75.94 201 GLY A O 1
ATOM 1541 N N . ILE A 1 202 ? 1.709 6.997 6.114 1.00 77.38 202 ILE A N 1
ATOM 1542 C CA . ILE A 1 202 ? 1.822 7.294 7.553 1.00 77.38 202 ILE A CA 1
ATOM 1543 C C . ILE A 1 202 ? 1.059 8.579 7.915 1.00 77.38 202 ILE A C 1
ATOM 1545 O O . ILE A 1 202 ? 0.434 8.663 8.977 1.00 77.38 202 ILE A O 1
ATOM 1549 N N . LEU A 1 203 ? 1.051 9.567 7.018 1.00 79.19 203 LEU A N 1
ATOM 1550 C CA . LEU A 1 203 ? 0.318 10.815 7.221 1.00 79.19 203 LEU A CA 1
ATOM 1551 C C . LEU A 1 203 ? -1.191 10.617 7.253 1.00 79.19 203 LEU A C 1
ATOM 1553 O O . LEU A 1 203 ? -1.854 11.179 8.126 1.00 79.19 203 LEU A O 1
ATOM 1557 N N . SER A 1 204 ? -1.723 9.775 6.370 1.00 81.31 204 SER A N 1
ATOM 1558 C CA . SER A 1 204 ? -3.146 9.443 6.352 1.00 81.31 204 SER A CA 1
ATOM 1559 C C . SER A 1 204 ? -3.593 8.766 7.656 1.00 81.31 204 SER A C 1
ATOM 1561 O O . SER A 1 204 ? -4.604 9.158 8.241 1.00 81.31 204 SER A O 1
ATOM 1563 N N . VAL A 1 205 ? -2.773 7.861 8.207 1.00 84.19 205 VAL A N 1
ATOM 1564 C CA . VAL A 1 205 ? -3.011 7.239 9.523 1.00 84.19 205 VAL A CA 1
ATOM 1565 C C . VAL A 1 205 ? -2.918 8.263 10.652 1.00 84.19 205 VAL A C 1
ATOM 1567 O O . VAL A 1 205 ? -3.768 8.284 11.543 1.00 84.19 205 VAL A O 1
ATOM 1570 N N . SER A 1 206 ? -1.907 9.140 10.638 1.00 82.81 206 SER A N 1
ATOM 1571 C CA . SER A 1 206 ? -1.773 10.192 11.655 1.00 82.81 206 SER A CA 1
ATOM 1572 C C . SER A 1 206 ? -2.964 11.150 11.635 1.00 82.81 206 SER A C 1
ATOM 1574 O O . SER A 1 206 ? -3.412 11.593 12.694 1.00 82.81 206 SER A O 1
ATOM 1576 N N . MET A 1 207 ? -3.476 11.467 10.448 1.00 81.75 207 MET A N 1
ATOM 1577 C CA . MET A 1 207 ? -4.637 12.325 10.266 1.00 81.75 207 MET A CA 1
ATOM 1578 C C . MET A 1 207 ? -5.906 11.665 10.805 1.00 81.75 207 MET A C 1
ATOM 1580 O O . MET A 1 207 ? -6.587 12.259 11.639 1.00 81.75 207 MET A O 1
ATOM 1584 N N . ALA A 1 208 ? -6.182 10.421 10.407 1.00 85.38 208 ALA A N 1
ATOM 1585 C CA . ALA A 1 208 ? -7.314 9.654 10.919 1.00 85.38 208 ALA A CA 1
ATOM 1586 C C . ALA A 1 208 ? -7.253 9.501 12.446 1.00 85.38 208 ALA A C 1
ATOM 1588 O O . ALA A 1 208 ? -8.248 9.712 13.135 1.00 85.38 208 ALA A O 1
ATOM 1589 N N . ARG A 1 209 ? -6.061 9.245 13.001 1.00 83.94 209 ARG A N 1
ATOM 1590 C CA . ARG A 1 209 ? -5.834 9.209 14.450 1.00 83.94 209 ARG A CA 1
ATOM 1591 C C . ARG A 1 209 ? -6.226 10.525 15.123 1.00 83.94 209 ARG A C 1
ATOM 1593 O O . ARG A 1 209 ? -6.880 10.518 16.161 1.00 83.94 209 ARG A O 1
ATOM 1600 N N . ASP A 1 210 ? -5.793 11.657 14.579 1.00 82.94 210 ASP A N 1
ATOM 1601 C CA . ASP A 1 210 ? -6.066 12.963 15.182 1.00 82.94 210 ASP A CA 1
ATOM 1602 C C . ASP A 1 210 ? -7.557 13.329 15.076 1.00 82.94 210 ASP A C 1
ATOM 1604 O O . ASP A 1 210 ? -8.117 13.861 16.034 1.00 82.94 210 ASP A O 1
ATOM 1608 N N . LEU A 1 211 ? -8.228 12.943 13.987 1.00 82.50 211 LEU A N 1
ATOM 1609 C CA . LEU A 1 211 ? -9.682 13.061 13.852 1.00 82.50 211 LEU A CA 1
ATOM 1610 C C . LEU A 1 211 ? -10.413 12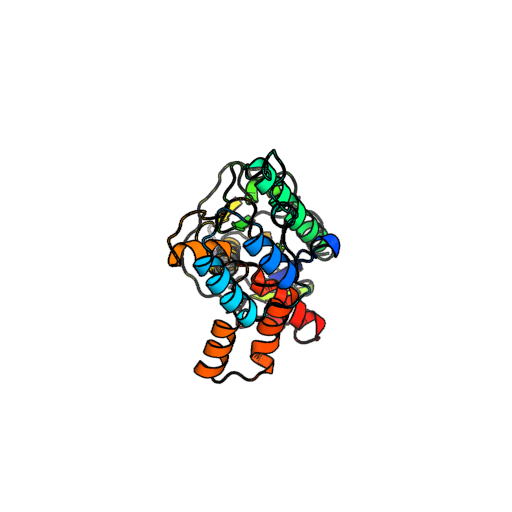.190 14.885 1.00 82.50 211 LEU A C 1
ATOM 1612 O O . LEU A 1 211 ? -11.291 12.686 15.586 1.00 82.50 211 LEU A O 1
ATOM 1616 N N . LEU A 1 212 ? -9.987 10.942 15.092 1.00 84.00 212 LEU A N 1
ATOM 1617 C CA . LEU A 1 212 ? -10.542 10.059 16.127 1.00 84.00 212 LEU A CA 1
ATOM 1618 C C . LEU A 1 212 ? -10.264 10.539 17.562 1.00 84.00 212 LEU A C 1
ATOM 1620 O O . LEU A 1 212 ? -10.942 10.126 18.500 1.00 84.00 212 LEU A O 1
ATOM 1624 N N . LYS A 1 213 ? -9.297 11.434 17.792 1.00 80.25 213 LYS A N 1
ATOM 1625 C CA . LYS A 1 213 ? -9.155 12.082 19.109 1.00 80.25 213 LYS A CA 1
ATOM 1626 C C . LYS A 1 213 ? -10.231 13.134 19.343 1.00 80.25 213 LYS A C 1
ATOM 1628 O O . LYS A 1 213 ? -10.645 13.319 20.488 1.00 80.25 213 LYS A O 1
ATOM 1633 N N . VAL A 1 214 ? -10.682 13.807 18.288 1.00 80.38 214 VAL A N 1
ATOM 1634 C CA . VAL A 1 214 ? -11.695 14.867 18.360 1.00 80.38 214 VAL A CA 1
ATOM 1635 C C . VAL A 1 214 ? -13.108 14.277 18.344 1.00 80.38 214 VAL A C 1
ATOM 1637 O O . VAL A 1 214 ? -13.920 14.630 19.197 1.00 80.38 214 VAL A O 1
ATOM 1640 N N . HIS A 1 215 ? -13.384 13.329 17.448 1.00 78.12 215 HIS A N 1
ATOM 1641 C CA . HIS A 1 215 ? -14.703 12.718 17.262 1.00 78.12 215 HIS A CA 1
ATOM 1642 C C . HIS A 1 215 ? -14.868 11.471 18.135 1.00 78.12 215 HIS A C 1
ATOM 1644 O O . HIS A 1 215 ? -14.045 10.567 18.076 1.00 78.12 215 HIS A O 1
ATOM 1650 N N . ASN A 1 216 ? -15.893 11.437 18.992 1.00 76.38 216 ASN A N 1
ATOM 1651 C CA . ASN A 1 216 ? -16.152 10.337 19.930 1.00 76.38 216 ASN A CA 1
ATOM 1652 C C . ASN A 1 216 ? -16.903 9.178 19.275 1.00 76.38 216 ASN A C 1
ATOM 1654 O O . ASN A 1 216 ? -17.862 9.420 18.554 1.00 76.38 216 ASN A O 1
ATOM 1658 N N . ASN A 1 217 ? -16.569 7.945 19.671 1.00 80.94 217 ASN A N 1
ATOM 1659 C CA . ASN A 1 217 ? -17.283 6.729 19.267 1.00 80.94 217 ASN A CA 1
ATOM 1660 C C . ASN A 1 217 ? -17.328 6.531 17.736 1.00 80.94 217 ASN A C 1
ATOM 1662 O O . ASN A 1 217 ? -18.311 6.029 17.184 1.00 80.94 217 ASN A O 1
ATOM 1666 N N . SER A 1 218 ? -16.231 6.886 17.074 1.00 84.56 218 SER A N 1
ATOM 1667 C CA . SER A 1 218 ? -16.108 6.959 15.626 1.00 84.56 218 SER A CA 1
ATOM 1668 C C . SER A 1 218 ? -15.183 5.908 15.044 1.00 84.56 218 SER A C 1
ATOM 1670 O O . SER A 1 218 ? -14.267 5.412 15.706 1.00 84.56 218 SER A O 1
ATOM 1672 N N . VAL A 1 219 ? -15.427 5.607 13.770 1.00 87.56 219 VAL A N 1
ATOM 1673 C CA . VAL A 1 219 ? -14.610 4.715 12.948 1.00 87.56 219 VAL A CA 1
ATOM 1674 C C . VAL A 1 219 ? -14.072 5.499 11.758 1.00 87.56 219 VAL A C 1
ATOM 1676 O O . VAL A 1 219 ? -14.808 6.246 11.109 1.00 87.56 219 VAL A O 1
ATOM 1679 N N . ALA A 1 220 ? -12.781 5.329 11.487 1.00 89.31 220 ALA A N 1
ATOM 1680 C CA . ALA A 1 220 ? -12.093 5.923 10.358 1.00 89.31 220 ALA A CA 1
ATOM 1681 C C . ALA A 1 220 ? -11.583 4.843 9.403 1.00 89.31 220 ALA A C 1
ATOM 1683 O O . ALA A 1 220 ? -10.927 3.896 9.825 1.00 89.31 220 ALA A O 1
ATOM 1684 N N . LEU A 1 221 ? -11.843 5.025 8.115 1.00 88.75 221 LEU A N 1
ATOM 1685 C CA . LEU A 1 221 ? -11.290 4.237 7.025 1.00 88.75 221 LEU A CA 1
ATOM 1686 C C . LEU A 1 221 ? -10.148 5.025 6.384 1.00 88.75 221 LEU A C 1
ATOM 1688 O O . LEU A 1 221 ? -10.339 6.154 5.932 1.00 88.75 221 LEU A O 1
ATOM 1692 N N . VAL A 1 222 ? -8.960 4.438 6.335 1.00 88.44 222 VAL A N 1
ATOM 1693 C CA . VAL A 1 222 ? -7.820 4.997 5.610 1.00 88.44 222 VAL A CA 1
ATOM 1694 C C . VAL A 1 222 ? -7.580 4.169 4.357 1.00 88.44 222 VAL A C 1
ATOM 1696 O O . VAL A 1 222 ? -7.507 2.949 4.441 1.00 88.44 222 VAL A O 1
ATOM 1699 N N . LEU A 1 223 ? -7.465 4.834 3.213 1.00 86.88 223 LEU A N 1
ATOM 1700 C CA . LEU A 1 223 ? -7.248 4.243 1.898 1.00 86.88 223 LEU A CA 1
ATOM 1701 C C . LEU A 1 223 ? -5.886 4.689 1.375 1.00 86.88 223 LEU A C 1
ATOM 1703 O O . LEU A 1 223 ? -5.585 5.884 1.384 1.00 86.88 223 LEU A O 1
ATOM 1707 N N . SER A 1 224 ? -5.075 3.749 0.908 1.00 84.38 224 SER A N 1
ATOM 1708 C CA . SER A 1 224 ? -3.725 4.003 0.413 1.00 84.38 224 SER A CA 1
ATOM 1709 C C . SER A 1 224 ? -3.511 3.279 -0.905 1.00 84.38 224 SER A C 1
ATOM 1711 O O . SER A 1 224 ? -3.705 2.071 -0.985 1.00 84.38 224 SER A O 1
ATOM 1713 N N . MET A 1 225 ? -3.086 3.997 -1.935 1.00 81.56 225 MET A N 1
ATOM 1714 C CA . MET A 1 225 ? -2.733 3.400 -3.221 1.00 81.56 225 MET A CA 1
ATOM 1715 C C . MET A 1 225 ? -1.797 4.301 -4.010 1.00 81.56 225 MET A C 1
ATOM 1717 O O . MET A 1 225 ? -1.575 5.456 -3.652 1.00 81.56 225 MET A O 1
ATOM 1721 N N . GLU A 1 226 ? -1.333 3.795 -5.143 1.00 75.88 226 GLU A N 1
ATOM 1722 C CA . GLU A 1 226 ? -0.721 4.606 -6.179 1.00 75.88 226 GLU A CA 1
ATOM 1723 C C . GLU A 1 226 ? -1.295 4.212 -7.535 1.00 75.88 226 GLU A C 1
ATOM 1725 O O . GLU A 1 226 ? -1.301 3.029 -7.854 1.00 75.88 226 GLU A O 1
ATOM 1730 N N . ALA A 1 227 ? -1.805 5.191 -8.287 1.00 72.25 227 ALA A N 1
ATOM 1731 C CA . ALA A 1 227 ? -2.294 4.973 -9.644 1.00 72.25 227 ALA A CA 1
ATOM 1732 C C . ALA A 1 227 ? -1.180 5.387 -10.584 1.00 72.25 227 ALA A C 1
ATOM 1734 O O . ALA A 1 227 ? -0.746 6.541 -10.543 1.00 72.25 227 ALA A O 1
ATOM 1735 N N . VAL A 1 228 ? -0.723 4.457 -11.411 1.00 69.69 228 VAL A N 1
ATOM 1736 C CA . VAL A 1 228 ? 0.398 4.683 -12.331 1.00 69.69 228 VAL A CA 1
ATOM 1737 C C . VAL A 1 228 ? -0.049 4.817 -13.787 1.00 69.69 228 VAL A C 1
ATOM 1739 O O . VAL A 1 228 ? 0.781 5.131 -14.635 1.00 69.69 228 VAL A O 1
ATOM 1742 N N . THR A 1 229 ? -1.350 4.661 -14.079 1.00 62.38 229 THR A N 1
ATOM 1743 C CA . THR A 1 229 ? -1.914 4.802 -15.439 1.00 62.38 229 THR A CA 1
ATOM 1744 C C . THR A 1 229 ? -1.689 6.191 -16.052 1.00 62.38 229 THR A C 1
ATOM 1746 O O . THR A 1 229 ? -1.637 6.316 -17.271 1.00 62.38 229 THR A O 1
ATOM 1749 N N . VAL A 1 230 ? -1.517 7.244 -15.243 1.00 55.06 230 VAL A N 1
ATOM 1750 C CA . VAL A 1 230 ? -1.305 8.621 -15.725 1.00 55.06 230 VAL A CA 1
ATOM 1751 C C . VAL A 1 230 ? -0.015 9.163 -15.115 1.00 55.06 230 VAL A C 1
ATOM 1753 O O . VAL A 1 230 ? 0.010 9.504 -13.935 1.00 55.06 230 VAL A O 1
ATOM 1756 N N . GLY A 1 231 ? 1.085 9.233 -15.872 1.00 55.56 231 GLY A N 1
ATOM 1757 C CA . GLY A 1 231 ? 2.322 9.779 -15.289 1.00 55.56 231 GLY A CA 1
ATOM 1758 C C . GLY A 1 231 ? 3.648 9.571 -16.017 1.00 55.56 231 GLY A C 1
ATOM 1759 O O . GLY A 1 231 ? 4.684 9.931 -15.457 1.00 55.56 231 GLY A O 1
ATOM 1760 N N . GLY A 1 232 ? 3.664 9.019 -17.233 1.00 59.34 232 GLY A N 1
ATOM 1761 C CA . GLY A 1 232 ? 4.905 8.853 -17.993 1.00 59.34 232 GLY A CA 1
ATOM 1762 C C . GLY A 1 232 ? 5.507 10.191 -18.447 1.00 59.34 232 GLY A C 1
ATOM 1763 O O . GLY A 1 232 ? 4.911 10.931 -19.223 1.00 59.34 232 GLY A O 1
ATOM 1764 N N . TYR A 1 233 ? 6.721 10.508 -18.003 1.00 54.66 233 TYR A N 1
ATOM 1765 C CA . TYR A 1 233 ? 7.554 11.579 -18.545 1.00 54.66 233 TYR A CA 1
ATOM 1766 C C . TYR A 1 233 ? 8.258 11.135 -19.835 1.00 54.66 233 TYR A C 1
ATOM 1768 O O . TYR A 1 233 ? 9.214 10.366 -19.814 1.00 54.66 233 TYR A O 1
ATOM 1776 N N . GLU A 1 234 ? 7.852 11.674 -20.979 1.00 57.94 234 GLU A N 1
ATOM 1777 C CA . GLU A 1 234 ? 8.409 11.275 -22.285 1.00 57.94 234 GLU A CA 1
ATOM 1778 C C . GLU A 1 234 ? 9.627 12.095 -22.738 1.00 57.94 234 GLU A C 1
ATOM 1780 O O . GLU A 1 234 ? 10.138 11.932 -23.846 1.00 57.94 234 GLU A O 1
ATOM 1785 N N . GLY A 1 235 ? 10.091 13.031 -21.910 1.00 56.44 235 GLY A N 1
ATOM 1786 C CA . GLY A 1 235 ? 11.199 13.905 -22.273 1.00 56.44 235 GLY A CA 1
ATOM 1787 C C . GLY A 1 235 ? 12.578 13.255 -22.117 1.00 56.44 235 GLY A C 1
ATOM 1788 O O . GLY A 1 235 ? 12.750 12.136 -21.643 1.00 56.44 235 GLY A O 1
ATOM 1789 N N . LYS A 1 236 ? 13.621 13.996 -22.504 1.00 59.12 236 LYS A N 1
ATOM 1790 C CA . LYS A 1 236 ? 15.012 13.496 -22.537 1.00 59.12 236 LYS A CA 1
ATOM 1791 C C . LYS A 1 236 ? 15.806 13.780 -21.255 1.00 59.12 236 LYS A C 1
ATOM 1793 O O . LYS A 1 236 ? 16.968 13.385 -21.148 1.00 59.12 236 LYS A O 1
ATOM 1798 N N . VAL A 1 237 ? 15.217 14.487 -20.288 1.00 67.19 237 VAL A N 1
ATOM 1799 C CA . VAL A 1 237 ? 15.896 14.872 -19.044 1.00 67.19 237 VAL A CA 1
ATOM 1800 C C . VAL A 1 237 ? 15.988 13.662 -18.113 1.00 67.19 237 VAL A C 1
ATOM 1802 O O . VAL A 1 237 ? 14.989 13.208 -17.563 1.00 67.19 237 VAL A O 1
ATOM 1805 N N . LYS A 1 238 ? 17.208 13.151 -17.902 1.00 65.12 238 LYS A N 1
ATOM 1806 C CA . LYS A 1 238 ? 17.467 11.934 -17.108 1.00 65.12 238 LYS A CA 1
ATOM 1807 C C . LYS A 1 238 ? 16.877 11.960 -15.696 1.00 65.12 238 LYS A C 1
ATOM 1809 O O . LYS A 1 238 ? 16.378 10.939 -15.244 1.00 65.12 238 LYS A O 1
ATOM 1814 N N . SER A 1 239 ? 16.921 13.100 -15.005 1.00 61.16 239 SER A N 1
ATOM 1815 C CA . SER A 1 239 ? 16.360 13.225 -13.651 1.00 61.16 239 SER A CA 1
ATOM 1816 C C . SER A 1 239 ? 14.835 13.122 -13.627 1.00 61.16 239 SER A C 1
ATOM 1818 O O . SER A 1 239 ? 14.282 12.658 -12.639 1.00 61.16 239 SER A O 1
ATOM 1820 N N . MET A 1 240 ? 14.158 13.508 -14.710 1.00 53.91 240 MET A N 1
ATOM 1821 C CA . MET A 1 240 ? 12.705 13.391 -14.849 1.00 53.91 240 MET A CA 1
ATOM 1822 C C . MET A 1 240 ? 12.291 11.996 -15.340 1.00 53.91 240 MET A C 1
ATOM 1824 O O . MET A 1 240 ? 11.240 11.507 -14.949 1.00 53.91 240 MET A O 1
ATOM 1828 N N . LEU A 1 241 ? 13.156 11.305 -16.097 1.00 61.12 241 LEU A N 1
ATOM 1829 C CA . LEU A 1 241 ? 12.973 9.889 -16.453 1.00 61.12 241 LEU A CA 1
ATOM 1830 C C . LEU A 1 241 ? 12.973 8.957 -15.235 1.00 61.12 241 LEU A C 1
ATOM 1832 O O . LEU A 1 241 ? 12.435 7.857 -15.329 1.00 61.12 241 LEU A O 1
ATOM 1836 N N . LEU A 1 242 ? 13.530 9.395 -14.096 1.00 57.28 242 LEU A N 1
ATOM 1837 C CA . LEU A 1 242 ? 13.388 8.668 -12.836 1.00 57.28 242 LEU A CA 1
ATOM 1838 C C . LEU A 1 242 ? 11.911 8.474 -12.487 1.00 57.28 242 LEU A C 1
ATOM 1840 O O . LEU A 1 242 ? 11.570 7.411 -12.002 1.00 57.28 242 LEU A O 1
ATOM 1844 N N . ALA A 1 243 ? 11.017 9.425 -12.786 1.00 55.81 243 ALA A N 1
ATOM 1845 C CA . ALA A 1 243 ? 9.588 9.284 -12.493 1.00 55.81 243 ALA A CA 1
ATOM 1846 C C . ALA A 1 243 ? 8.934 8.087 -13.198 1.00 55.81 243 ALA A C 1
ATOM 1848 O O . ALA A 1 243 ? 8.140 7.383 -12.579 1.00 55.81 243 ALA A O 1
ATOM 1849 N N . ASN A 1 244 ? 9.361 7.781 -14.426 1.00 58.06 244 ASN A N 1
ATOM 1850 C CA . ASN A 1 244 ? 8.862 6.637 -15.202 1.00 58.06 244 ASN A CA 1
ATOM 1851 C C . ASN A 1 244 ? 9.249 5.298 -14.596 1.00 58.06 244 ASN A C 1
ATOM 1853 O O . ASN A 1 244 ? 8.645 4.276 -14.905 1.00 58.06 244 ASN A O 1
ATOM 1857 N N . CYS A 1 245 ? 10.287 5.294 -13.764 1.00 55.44 245 CYS A N 1
ATOM 1858 C CA . CYS A 1 245 ? 10.710 4.116 -13.049 1.00 55.44 245 CYS A CA 1
ATOM 1859 C C . CYS A 1 245 ? 10.583 4.261 -11.536 1.00 55.44 245 CYS A C 1
ATOM 1861 O O . CYS A 1 245 ? 10.840 3.262 -10.898 1.00 55.44 245 CYS A O 1
ATOM 1863 N N . LEU A 1 246 ? 10.163 5.393 -10.941 1.00 53.34 246 LEU A N 1
ATOM 1864 C CA . LEU A 1 246 ? 10.132 5.649 -9.480 1.00 53.34 246 LEU A CA 1
ATOM 1865 C C . LEU A 1 246 ? 9.304 4.596 -8.731 1.00 53.34 246 LEU A C 1
ATOM 1867 O O . LEU A 1 246 ? 9.709 4.127 -7.669 1.00 53.34 246 LEU A O 1
ATOM 1871 N N . PHE A 1 247 ? 8.213 4.148 -9.347 1.00 53.38 247 PHE A N 1
ATOM 1872 C CA . PHE A 1 247 ? 7.338 3.077 -8.851 1.00 53.38 247 PHE A CA 1
ATOM 1873 C C . PHE A 1 247 ? 7.932 1.666 -9.043 1.00 53.38 247 PHE A C 1
ATOM 1875 O O . PHE A 1 247 ? 7.404 0.675 -8.552 1.00 53.38 247 PHE A O 1
ATOM 1882 N N . ARG A 1 248 ? 9.096 1.587 -9.697 1.00 54.19 248 ARG A N 1
ATOM 1883 C CA . ARG A 1 248 ? 9.929 0.397 -9.931 1.00 54.19 248 ARG A CA 1
ATOM 1884 C C . ARG A 1 248 ? 11.402 0.564 -9.504 1.00 54.19 248 ARG A C 1
ATOM 1886 O O . ARG A 1 248 ? 12.191 -0.367 -9.645 1.00 54.19 248 ARG A O 1
ATOM 1893 N N . MET A 1 249 ? 11.811 1.721 -8.973 1.00 52.69 249 MET A N 1
ATOM 1894 C CA . MET A 1 249 ? 13.104 1.898 -8.316 1.00 52.69 249 MET A CA 1
ATOM 1895 C C . MET A 1 249 ? 12.876 1.389 -6.914 1.00 52.69 249 MET A C 1
ATOM 1897 O O . MET A 1 249 ? 12.155 2.000 -6.123 1.00 52.69 249 MET A O 1
ATOM 1901 N N . GLY A 1 250 ? 13.400 0.207 -6.637 1.00 57.66 250 GLY A N 1
ATOM 1902 C CA . GLY A 1 250 ? 13.149 -0.373 -5.343 1.00 57.66 250 GLY A CA 1
ATOM 1903 C C . GLY A 1 250 ? 13.843 0.417 -4.245 1.00 57.66 250 GLY A C 1
ATOM 1904 O O . GLY A 1 250 ? 14.898 1.024 -4.432 1.00 57.66 250 GLY A O 1
ATOM 1905 N N . GLY A 1 251 ? 13.238 0.385 -3.065 1.00 67.38 251 GLY A N 1
ATOM 1906 C CA . GLY A 1 251 ? 13.804 0.963 -1.857 1.00 67.38 251 GLY A CA 1
ATOM 1907 C C . GLY A 1 251 ? 15.015 0.195 -1.336 1.00 67.38 251 GLY A C 1
ATOM 1908 O O . GLY A 1 251 ? 15.406 0.446 -0.210 1.00 67.38 251 GLY A O 1
ATOM 1909 N N . ARG A 1 252 ? 15.611 -0.738 -2.095 1.00 81.75 252 ARG A N 1
ATOM 1910 C CA . ARG A 1 252 ? 16.666 -1.631 -1.602 1.00 81.75 252 ARG A CA 1
ATOM 1911 C C . ARG A 1 252 ? 17.866 -0.853 -1.079 1.00 81.75 252 ARG A C 1
ATOM 1913 O O . ARG A 1 252 ? 18.225 -1.043 0.071 1.00 81.75 252 ARG A O 1
ATOM 1920 N N . ALA A 1 253 ? 18.402 0.073 -1.874 1.00 81.62 253 ALA A N 1
ATOM 1921 C CA . ALA A 1 253 ? 19.522 0.910 -1.446 1.00 81.62 253 ALA A CA 1
ATOM 1922 C C . ALA A 1 253 ? 19.163 1.790 -0.235 1.00 81.62 253 ALA A C 1
ATOM 1924 O O . ALA A 1 253 ? 20.001 2.025 0.625 1.00 81.62 253 ALA A O 1
ATOM 1925 N N . MET A 1 254 ? 17.911 2.255 -0.142 1.00 79.62 254 MET A N 1
ATOM 1926 C CA . MET A 1 254 ? 17.426 3.004 1.023 1.00 79.62 254 MET A CA 1
ATOM 1927 C C . MET A 1 254 ? 17.312 2.116 2.265 1.00 79.62 254 MET A C 1
ATOM 1929 O O . MET A 1 254 ? 17.721 2.527 3.343 1.00 79.62 254 MET A O 1
ATOM 1933 N N . ILE A 1 255 ? 16.782 0.901 2.121 1.00 80.62 255 ILE A N 1
ATOM 1934 C CA . ILE A 1 255 ? 16.652 -0.074 3.204 1.00 80.62 255 ILE A CA 1
ATOM 1935 C C . ILE A 1 255 ? 18.040 -0.490 3.694 1.00 80.62 255 ILE A C 1
ATOM 1937 O O . ILE A 1 255 ? 18.261 -0.481 4.896 1.00 80.62 255 ILE A O 1
ATOM 1941 N N . GLU A 1 256 ? 18.972 -0.788 2.786 1.00 83.75 256 GLU A N 1
ATOM 1942 C CA . GLU A 1 256 ? 20.367 -1.124 3.104 1.00 83.75 256 GLU A CA 1
ATOM 1943 C C . GLU A 1 256 ? 21.074 0.060 3.781 1.00 83.75 256 GLU A C 1
ATOM 1945 O O . GLU A 1 256 ? 21.692 -0.105 4.826 1.00 83.75 256 GLU A O 1
ATOM 1950 N N . ALA A 1 257 ? 20.898 1.287 3.279 1.00 82.38 257 ALA A N 1
ATOM 1951 C CA . ALA A 1 257 ? 21.456 2.471 3.929 1.00 82.38 257 ALA A CA 1
ATOM 1952 C C . ALA A 1 257 ? 20.877 2.700 5.336 1.00 82.38 257 ALA A C 1
ATOM 1954 O O . ALA A 1 257 ? 21.599 3.124 6.234 1.00 82.38 257 ALA A O 1
ATOM 1955 N N . ILE A 1 258 ? 19.582 2.452 5.556 1.00 78.50 258 ILE A N 1
ATOM 1956 C CA . ILE A 1 258 ? 18.957 2.558 6.885 1.00 78.50 258 ILE A CA 1
ATOM 1957 C C . ILE A 1 258 ? 19.457 1.437 7.806 1.00 78.50 258 ILE A C 1
ATOM 1959 O O . ILE A 1 258 ? 19.769 1.708 8.964 1.00 78.50 258 ILE A O 1
ATOM 1963 N N . GLU A 1 259 ? 19.559 0.209 7.295 1.00 82.50 259 GLU A N 1
ATOM 1964 C CA . GLU A 1 259 ? 20.108 -0.956 7.995 1.00 82.50 259 GLU A CA 1
ATOM 1965 C C . GLU A 1 259 ? 21.527 -0.676 8.495 1.00 82.50 259 GLU A C 1
ATOM 1967 O O . GLU A 1 259 ? 21.799 -0.837 9.683 1.00 82.50 259 GLU A O 1
ATOM 1972 N N . GLU A 1 260 ? 22.396 -0.168 7.621 1.00 87.50 260 GLU A N 1
ATOM 1973 C CA . GLU A 1 260 ? 23.778 0.181 7.948 1.00 87.50 260 GLU A CA 1
ATOM 1974 C C . GLU A 1 260 ? 23.859 1.355 8.931 1.00 87.50 260 GLU A C 1
ATOM 1976 O O . GLU A 1 260 ? 24.507 1.252 9.975 1.00 87.50 260 GLU A O 1
ATOM 1981 N N . ASN A 1 261 ? 23.177 2.469 8.637 1.00 85.81 261 ASN A N 1
ATOM 1982 C CA . ASN A 1 261 ? 23.283 3.695 9.436 1.00 85.81 261 ASN A CA 1
ATOM 1983 C C . ASN A 1 261 ? 22.694 3.549 10.843 1.00 85.81 261 ASN A C 1
ATOM 1985 O O . ASN A 1 261 ? 23.178 4.185 11.779 1.00 85.81 261 ASN A O 1
ATOM 1989 N N . LEU A 1 262 ? 21.635 2.750 10.998 1.00 84.19 262 LEU A N 1
ATOM 1990 C CA . LEU A 1 262 ? 20.999 2.497 12.293 1.00 84.19 262 LEU A CA 1
ATOM 1991 C C . LEU A 1 262 ? 21.472 1.192 12.946 1.00 84.19 262 LEU A C 1
ATOM 1993 O O . LEU A 1 262 ? 20.999 0.876 14.038 1.00 84.19 262 LEU A O 1
ATOM 1997 N N . GLN A 1 263 ? 22.399 0.466 12.310 1.00 87.69 263 GLN A N 1
ATOM 1998 C CA . GLN A 1 263 ? 22.923 -0.823 12.771 1.00 87.69 263 GLN A CA 1
ATOM 1999 C C . GLN A 1 263 ? 21.804 -1.828 13.091 1.00 87.69 263 GLN A C 1
ATOM 2001 O O . GLN A 1 263 ? 21.814 -2.493 14.130 1.00 87.69 263 GLN A O 1
ATOM 2006 N N . LEU A 1 264 ? 20.807 -1.898 12.207 1.00 84.00 264 LEU A N 1
ATOM 2007 C CA . LEU A 1 264 ? 19.672 -2.803 12.362 1.00 84.00 264 LEU A CA 1
ATOM 2008 C C . LEU A 1 264 ? 20.093 -4.241 12.060 1.00 84.00 264 LEU A C 1
ATOM 2010 O O . LEU A 1 264 ? 20.958 -4.498 11.224 1.00 84.00 264 LEU A O 1
ATOM 2014 N N . ARG A 1 265 ? 19.452 -5.195 12.731 1.00 84.88 265 ARG A N 1
ATOM 2015 C CA . ARG A 1 265 ? 19.596 -6.622 12.430 1.00 84.88 265 ARG A CA 1
ATOM 2016 C C . ARG A 1 265 ? 18.838 -6.953 11.145 1.00 84.88 265 ARG A C 1
ATOM 2018 O O . ARG A 1 265 ? 17.811 -6.344 10.854 1.00 84.88 265 ARG A O 1
ATOM 2025 N N . GLU A 1 266 ? 19.283 -7.982 10.427 1.00 84.94 266 GLU A N 1
ATOM 2026 C CA . GLU A 1 266 ? 18.638 -8.434 9.182 1.00 84.94 266 GLU A CA 1
ATOM 2027 C C . GLU A 1 266 ? 17.135 -8.704 9.375 1.00 84.94 266 GLU A C 1
ATOM 2029 O O . GLU A 1 266 ? 16.308 -8.290 8.563 1.00 84.94 266 GLU A O 1
ATOM 2034 N N . GLU A 1 267 ? 16.765 -9.301 10.512 1.00 82.25 267 GLU A N 1
ATOM 2035 C CA . GLU A 1 267 ? 15.370 -9.550 10.889 1.00 82.25 267 GLU A CA 1
ATOM 2036 C C . GLU A 1 267 ? 14.521 -8.267 10.973 1.00 82.25 267 GLU A C 1
ATOM 2038 O O . GLU A 1 267 ? 13.314 -8.321 10.746 1.00 82.25 267 GLU A O 1
ATOM 2043 N N . GLU A 1 268 ? 15.113 -7.114 11.303 1.00 77.31 268 GLU A N 1
ATOM 2044 C CA . GLU A 1 268 ? 14.406 -5.840 11.497 1.00 77.31 268 GLU A CA 1
ATOM 2045 C C . GLU A 1 268 ? 14.052 -5.177 10.161 1.00 77.31 268 GLU A C 1
ATOM 2047 O O . GLU A 1 268 ? 13.086 -4.418 10.091 1.00 77.31 268 GLU A O 1
ATOM 2052 N N . VAL A 1 269 ? 14.783 -5.502 9.091 1.00 84.12 269 VAL A N 1
ATOM 2053 C CA . VAL A 1 269 ? 14.546 -4.985 7.734 1.00 84.12 269 VAL A CA 1
ATOM 2054 C C . VAL A 1 269 ? 13.977 -6.029 6.773 1.00 84.12 269 VAL A C 1
ATOM 2056 O O . VAL A 1 269 ? 13.530 -5.674 5.682 1.00 84.12 269 VAL A O 1
ATOM 2059 N N . GLU A 1 270 ? 13.951 -7.302 7.176 1.00 87.88 270 GLU A N 1
ATOM 2060 C CA . GLU A 1 270 ? 13.456 -8.437 6.390 1.00 87.88 270 GLU A CA 1
ATOM 2061 C C . GLU A 1 270 ? 12.069 -8.164 5.802 1.00 87.88 270 GLU A C 1
ATOM 2063 O O . GLU A 1 270 ? 11.868 -8.338 4.605 1.00 87.88 270 GLU A O 1
ATOM 2068 N N . ALA A 1 271 ? 11.125 -7.675 6.610 1.00 87.06 271 ALA A N 1
ATOM 2069 C CA . ALA A 1 271 ? 9.764 -7.406 6.150 1.00 87.06 271 ALA A CA 1
ATOM 2070 C C . ALA A 1 271 ? 9.720 -6.365 5.024 1.00 87.06 271 ALA A C 1
ATOM 2072 O O . ALA A 1 271 ? 9.020 -6.560 4.032 1.00 87.06 271 ALA A O 1
ATOM 2073 N N . SER A 1 272 ? 10.513 -5.298 5.136 1.00 85.00 272 SER A N 1
ATOM 2074 C CA . SER A 1 272 ? 10.629 -4.267 4.101 1.00 85.00 272 SER A CA 1
ATOM 2075 C C . SER A 1 272 ? 11.313 -4.807 2.844 1.00 85.00 272 SER A C 1
ATOM 2077 O O . SER A 1 272 ? 10.841 -4.550 1.737 1.00 85.00 272 SER A O 1
ATOM 2079 N N . LYS A 1 273 ? 12.389 -5.596 2.997 1.00 88.19 273 LYS A N 1
ATOM 2080 C CA . LYS A 1 273 ? 13.093 -6.247 1.877 1.00 88.19 273 LYS A CA 1
ATOM 2081 C C . LYS A 1 273 ? 12.173 -7.219 1.137 1.00 88.19 273 LYS A C 1
ATOM 2083 O O . LYS A 1 273 ? 12.132 -7.203 -0.088 1.00 88.19 273 LYS A O 1
ATOM 2088 N N . MET A 1 274 ? 11.405 -8.025 1.865 1.00 89.12 274 MET A N 1
ATOM 2089 C CA . MET A 1 274 ? 10.522 -9.038 1.292 1.00 89.12 274 MET A CA 1
ATOM 2090 C C . MET A 1 274 ? 9.256 -8.443 0.685 1.00 89.12 274 MET A C 1
ATOM 2092 O O . MET A 1 274 ? 8.836 -8.895 -0.378 1.00 89.12 274 MET A O 1
ATOM 2096 N N . ALA A 1 275 ? 8.681 -7.402 1.294 1.00 85.62 275 ALA A N 1
ATOM 2097 C CA . ALA A 1 275 ? 7.594 -6.648 0.680 1.00 85.62 275 ALA A CA 1
ATOM 2098 C C . ALA A 1 275 ? 8.052 -6.000 -0.634 1.00 85.62 275 ALA A C 1
ATOM 2100 O O . ALA A 1 275 ? 7.386 -6.163 -1.653 1.00 85.62 275 ALA A O 1
ATOM 2101 N N . LEU A 1 276 ? 9.228 -5.359 -0.639 1.00 84.88 276 LEU A N 1
ATOM 2102 C CA . LEU A 1 276 ? 9.814 -4.787 -1.850 1.00 84.88 276 LEU A CA 1
ATOM 2103 C C . LEU A 1 276 ? 10.095 -5.853 -2.917 1.00 84.88 276 LEU A C 1
ATOM 2105 O O . LEU A 1 276 ? 9.804 -5.650 -4.094 1.00 84.88 276 LEU A O 1
ATOM 2109 N N . TYR A 1 277 ? 10.651 -6.993 -2.513 1.00 87.06 277 TYR A N 1
ATOM 2110 C CA . TYR A 1 277 ? 10.947 -8.091 -3.423 1.00 87.06 277 TYR A CA 1
ATOM 2111 C C . TYR A 1 277 ? 9.671 -8.675 -4.039 1.00 87.06 277 TYR A C 1
ATOM 2113 O O . TYR A 1 277 ? 9.624 -8.915 -5.242 1.00 87.06 277 TYR A O 1
ATOM 2121 N N . ARG A 1 278 ? 8.620 -8.890 -3.240 1.00 85.19 278 ARG A N 1
ATOM 2122 C CA . ARG A 1 278 ? 7.383 -9.529 -3.708 1.00 85.19 278 ARG A CA 1
ATOM 2123 C C . ARG A 1 278 ? 6.476 -8.576 -4.484 1.00 85.19 278 ARG A C 1
ATOM 2125 O O . ARG A 1 278 ? 5.929 -8.986 -5.498 1.00 85.19 278 ARG A O 1
ATOM 2132 N N . PHE A 1 279 ? 6.307 -7.346 -4.010 1.00 82.88 279 PHE A N 1
ATOM 2133 C CA . PHE A 1 279 ? 5.278 -6.421 -4.502 1.00 82.88 279 PHE A CA 1
ATOM 2134 C C . PHE A 1 279 ? 5.851 -5.170 -5.177 1.00 82.88 279 PHE A C 1
ATOM 2136 O O . PHE A 1 279 ? 5.103 -4.387 -5.752 1.00 82.88 279 PHE A O 1
ATOM 2143 N N . GLY A 1 280 ? 7.170 -4.971 -5.146 1.00 81.00 280 GLY A N 1
ATOM 2144 C CA . GLY A 1 280 ? 7.790 -3.748 -5.643 1.00 81.00 280 GLY A CA 1
ATOM 2145 C C . GLY A 1 280 ? 7.548 -2.546 -4.726 1.00 81.00 280 GLY A C 1
ATOM 2146 O O . GLY A 1 280 ? 7.193 -2.678 -3.553 1.00 81.00 280 GLY A O 1
ATOM 2147 N N . ASN A 1 281 ? 7.789 -1.345 -5.253 1.00 77.19 281 ASN A N 1
ATOM 2148 C CA . ASN A 1 281 ? 7.532 -0.105 -4.528 1.00 77.19 281 ASN A CA 1
ATOM 2149 C C . ASN A 1 281 ? 6.071 0.326 -4.724 1.00 77.19 281 ASN A C 1
ATOM 2151 O O . ASN A 1 281 ? 5.751 1.097 -5.623 1.00 77.19 281 ASN A O 1
ATOM 2155 N N . THR A 1 282 ? 5.194 -0.130 -3.834 1.00 76.31 282 THR A N 1
ATOM 2156 C CA . THR A 1 282 ? 3.759 0.223 -3.818 1.00 76.31 282 THR A CA 1
ATOM 2157 C C . THR A 1 282 ? 3.472 1.587 -3.161 1.00 76.31 282 THR A C 1
ATOM 2159 O O . THR A 1 282 ? 2.405 1.815 -2.580 1.00 76.31 282 THR A O 1
ATOM 2162 N N . SER A 1 283 ? 4.444 2.508 -3.208 1.00 80.75 283 SER A N 1
ATOM 2163 C CA . SER A 1 283 ? 4.358 3.863 -2.655 1.00 80.75 283 SER A CA 1
ATOM 2164 C C . SER A 1 283 ? 3.947 3.853 -1.172 1.00 80.75 283 SER A C 1
ATOM 2166 O O . SER A 1 283 ? 4.459 3.053 -0.381 1.00 80.75 283 SER A O 1
ATOM 2168 N N . SER A 1 284 ? 3.006 4.716 -0.790 1.00 76.38 284 SER A N 1
ATOM 2169 C CA . SER A 1 284 ? 2.418 4.854 0.545 1.00 76.38 284 SER A CA 1
ATOM 2170 C C . SER A 1 284 ? 1.847 3.562 1.141 1.00 76.38 284 SER A C 1
ATOM 2172 O O . SER A 1 284 ? 1.747 3.458 2.365 1.00 76.38 284 SER A O 1
ATOM 2174 N N . SER A 1 285 ? 1.488 2.577 0.309 1.00 82.62 285 SER A N 1
ATOM 2175 C CA . SER A 1 285 ? 0.921 1.306 0.771 1.00 82.62 285 SER A CA 1
ATOM 2176 C C . SER A 1 285 ? 1.973 0.258 1.163 1.00 82.62 285 SER A C 1
ATOM 2178 O O . SER A 1 285 ? 1.640 -0.715 1.841 1.00 82.62 285 SER A O 1
ATOM 2180 N N . SER A 1 286 ? 3.256 0.491 0.855 1.00 80.38 286 SER A N 1
ATOM 2181 C CA . SER A 1 286 ? 4.353 -0.469 1.092 1.00 80.38 286 SER A CA 1
ATOM 2182 C C . SER A 1 286 ? 4.494 -0.883 2.559 1.00 80.38 286 SER A C 1
ATOM 2184 O O . SER A 1 286 ? 4.835 -2.026 2.861 1.00 80.38 286 SER A O 1
ATOM 2186 N N . THR A 1 287 ? 4.168 0.021 3.486 1.00 81.81 287 THR A N 1
ATOM 2187 C CA . THR A 1 287 ? 4.159 -0.270 4.924 1.00 81.81 287 THR A CA 1
ATOM 2188 C C . THR A 1 287 ? 3.164 -1.371 5.297 1.00 81.81 287 THR A C 1
ATOM 2190 O O . THR A 1 287 ? 3.462 -2.194 6.160 1.00 81.81 287 THR A O 1
ATOM 2193 N N . TRP A 1 288 ? 2.007 -1.429 4.636 1.00 86.44 288 TRP A N 1
ATOM 2194 C CA . TRP A 1 288 ? 0.978 -2.433 4.914 1.00 86.44 288 TRP A CA 1
ATOM 2195 C C . TRP A 1 288 ? 1.361 -3.807 4.370 1.00 86.44 288 TRP A C 1
ATOM 2197 O O . TRP A 1 288 ? 1.143 -4.807 5.044 1.00 86.44 288 TRP A O 1
ATOM 2207 N N . TYR A 1 289 ? 2.034 -3.874 3.218 1.00 85.94 289 TYR A N 1
ATOM 2208 C CA . TYR A 1 289 ? 2.591 -5.132 2.708 1.00 85.94 289 TYR A CA 1
ATOM 2209 C C . TYR A 1 289 ? 3.707 -5.689 3.604 1.00 85.94 289 TYR A C 1
ATOM 2211 O O . TYR A 1 289 ? 3.769 -6.900 3.821 1.00 85.94 289 TYR A O 1
ATOM 2219 N N . ALA A 1 290 ? 4.551 -4.827 4.181 1.00 85.12 290 ALA A N 1
ATOM 2220 C CA . ALA A 1 290 ? 5.529 -5.250 5.185 1.00 85.12 290 ALA A CA 1
ATOM 2221 C C . ALA A 1 290 ? 4.842 -5.793 6.452 1.00 85.12 290 ALA A C 1
ATOM 2223 O O . ALA A 1 290 ? 5.280 -6.802 7.007 1.00 85.12 290 ALA A O 1
ATOM 2224 N N . LEU A 1 291 ? 3.730 -5.184 6.881 1.00 85.19 291 LEU A N 1
ATOM 2225 C CA . LEU A 1 291 ? 2.942 -5.686 8.008 1.00 85.19 291 LEU A CA 1
ATOM 2226 C C . LEU A 1 291 ? 2.271 -7.035 7.692 1.00 85.19 291 LEU A C 1
ATOM 2228 O O . LEU A 1 291 ? 2.357 -7.940 8.517 1.00 85.19 291 LEU A O 1
ATOM 2232 N N . CYS A 1 292 ? 1.712 -7.221 6.487 1.00 87.06 292 CYS A N 1
ATOM 2233 C CA . CYS A 1 292 ? 1.216 -8.524 6.015 1.00 87.06 292 CYS A CA 1
ATOM 2234 C C . CYS A 1 292 ? 2.301 -9.607 6.088 1.00 87.06 292 CYS A C 1
ATOM 2236 O O . CYS A 1 292 ? 2.029 -10.731 6.503 1.00 87.06 292 CYS A O 1
ATOM 2238 N N . TYR A 1 293 ? 3.539 -9.282 5.695 1.00 86.94 293 TYR A N 1
ATOM 2239 C CA . TYR A 1 293 ? 4.662 -10.216 5.784 1.00 86.94 293 TYR A CA 1
ATOM 2240 C C . TYR A 1 293 ? 4.971 -10.603 7.237 1.00 86.94 293 TYR A C 1
ATOM 2242 O O . TYR A 1 293 ? 5.179 -11.780 7.535 1.00 86.94 293 TYR A O 1
ATOM 2250 N N . LEU A 1 294 ? 4.974 -9.628 8.152 1.00 85.88 294 LEU A N 1
ATOM 2251 C CA . LEU A 1 294 ? 5.172 -9.882 9.580 1.00 85.88 294 LEU A CA 1
ATOM 2252 C C . LEU A 1 294 ? 4.054 -10.757 10.162 1.00 85.88 294 LEU A C 1
ATOM 2254 O O . LEU A 1 294 ? 4.369 -11.725 10.856 1.00 85.88 294 LEU A O 1
ATOM 2258 N N . GLU A 1 295 ? 2.783 -10.476 9.846 1.00 85.62 295 GLU A N 1
ATOM 2259 C CA . GLU A 1 295 ? 1.643 -11.316 10.254 1.00 85.62 295 GLU A CA 1
ATOM 2260 C C . GLU A 1 295 ? 1.789 -12.746 9.710 1.00 85.62 295 GLU A C 1
ATOM 2262 O O . GLU A 1 295 ? 1.682 -13.710 10.465 1.00 85.62 295 GLU A O 1
ATOM 2267 N N . ALA A 1 296 ? 2.138 -12.906 8.428 1.00 86.75 296 ALA A N 1
ATOM 2268 C CA . ALA A 1 296 ? 2.333 -14.217 7.804 1.00 86.75 296 ALA A CA 1
ATOM 2269 C C . ALA A 1 296 ? 3.487 -15.027 8.426 1.00 86.75 296 ALA A C 1
ATOM 2271 O O . ALA A 1 296 ? 3.471 -16.257 8.403 1.00 86.75 296 ALA A O 1
ATOM 2272 N N . LYS A 1 297 ? 4.488 -14.353 9.005 1.00 85.62 297 LYS A N 1
ATOM 2273 C CA . LYS A 1 297 ? 5.586 -14.976 9.763 1.00 85.62 297 LYS A CA 1
ATOM 2274 C C . LYS A 1 297 ? 5.250 -15.231 11.237 1.00 85.62 297 LYS A C 1
ATOM 2276 O O . LYS A 1 297 ? 6.112 -15.725 11.960 1.00 85.62 297 LYS A O 1
ATOM 2281 N N . GLY A 1 298 ? 4.050 -14.876 11.701 1.00 82.06 298 GLY A N 1
ATOM 2282 C CA . GLY A 1 298 ? 3.670 -14.946 13.115 1.00 82.06 298 GLY A CA 1
ATOM 2283 C C . GLY A 1 298 ? 4.401 -13.928 14.001 1.00 82.06 298 GLY A C 1
ATOM 2284 O O . GLY A 1 298 ? 4.515 -14.132 15.205 1.00 82.06 298 GLY A O 1
ATOM 2285 N N . ARG A 1 299 ? 4.930 -12.844 13.414 1.00 75.88 299 ARG A N 1
ATOM 2286 C CA . ARG A 1 299 ? 5.721 -11.789 14.084 1.00 75.88 299 ARG A CA 1
ATOM 2287 C C . ARG A 1 299 ? 4.889 -10.537 14.408 1.00 75.88 299 ARG A C 1
ATOM 2289 O O . ARG A 1 299 ? 5.430 -9.439 14.526 1.00 75.88 299 ARG A O 1
ATOM 2296 N N . GLY A 1 300 ? 3.580 -10.714 14.547 1.00 66.00 300 GLY A N 1
ATOM 2297 C CA . GLY A 1 300 ? 2.597 -9.713 14.951 1.00 66.00 300 GLY A CA 1
ATOM 2298 C C . GLY A 1 300 ? 1.201 -10.338 14.991 1.00 66.00 300 GLY A C 1
ATOM 2299 O O . GLY A 1 300 ? 0.947 -11.294 14.258 1.00 66.00 300 GLY A O 1
ATOM 2300 N N . GLY A 1 301 ? 0.307 -9.824 15.834 1.00 60.34 301 GLY A N 1
ATOM 2301 C CA . GLY A 1 301 ? -1.065 -10.331 15.926 1.00 60.34 301 GLY A CA 1
ATOM 2302 C C . GLY A 1 301 ? -1.979 -9.536 16.859 1.00 60.34 301 GLY A C 1
ATOM 2303 O O . GLY A 1 301 ? -1.606 -8.482 17.374 1.00 60.34 301 GLY A O 1
ATOM 2304 N N . GLU A 1 302 ? -3.195 -10.052 17.059 1.00 59.00 302 GLU A N 1
ATOM 2305 C CA . GLU A 1 302 ? -4.231 -9.418 17.881 1.00 59.00 302 GLU A CA 1
ATOM 2306 C C . GLU A 1 302 ? -3.736 -9.070 19.292 1.00 59.00 302 GLU A C 1
ATOM 2308 O O . GLU A 1 302 ? -3.228 -9.913 20.031 1.00 59.00 302 GLU A O 1
ATOM 2313 N N . GLY A 1 303 ? -3.912 -7.805 19.680 1.00 56.34 303 GLY A N 1
ATOM 2314 C CA . GLY A 1 303 ? -3.512 -7.288 20.990 1.00 56.34 303 GLY A CA 1
ATOM 2315 C C . GLY A 1 303 ? -2.092 -6.719 21.045 1.00 56.34 303 GLY A C 1
ATOM 2316 O O . GLY A 1 303 ? -1.721 -6.114 22.061 1.00 56.34 303 GLY A O 1
ATOM 2317 N N . ASP A 1 304 ? -1.316 -6.818 19.962 1.00 61.66 304 ASP A N 1
ATOM 2318 C CA . ASP A 1 304 ? 0.011 -6.223 19.910 1.00 61.66 304 ASP A CA 1
ATOM 2319 C C . ASP A 1 304 ? -0.041 -4.691 19.890 1.00 61.66 304 ASP A C 1
ATOM 2321 O O . ASP A 1 304 ? -0.876 -4.019 19.276 1.00 61.66 304 ASP A O 1
ATOM 2325 N N . SER A 1 305 ? 0.923 -4.092 20.582 1.00 56.12 305 SER A N 1
ATOM 2326 C CA . SER A 1 305 ? 1.139 -2.652 20.518 1.00 56.12 305 SER A CA 1
ATOM 2327 C C . SER A 1 305 ? 2.103 -2.335 19.381 1.00 56.12 305 SER A C 1
ATOM 2329 O O . SER A 1 305 ? 3.310 -2.536 19.539 1.00 56.12 305 SER A O 1
ATOM 2331 N N . ILE A 1 306 ? 1.621 -1.737 18.287 1.00 58.22 306 ILE A N 1
ATOM 2332 C CA . ILE A 1 306 ? 2.513 -1.131 17.287 1.00 58.22 306 ILE A CA 1
ATOM 2333 C C . ILE A 1 306 ? 3.138 0.115 17.926 1.00 58.22 306 ILE A C 1
ATOM 2335 O O . ILE A 1 306 ? 2.539 1.191 18.015 1.00 58.22 306 ILE A O 1
ATOM 2339 N N . LYS A 1 307 ? 4.355 -0.048 18.458 1.00 44.84 307 LYS A N 1
ATOM 2340 C CA . LYS A 1 307 ? 5.095 1.022 19.149 1.00 44.84 307 LYS A CA 1
ATOM 2341 C C . LYS A 1 307 ? 5.714 2.027 18.170 1.00 44.84 307 LYS A C 1
ATOM 2343 O O . LYS A 1 307 ? 5.936 3.172 18.567 1.00 44.84 307 LYS A O 1
ATOM 2348 N N . LYS A 1 308 ? 5.968 1.614 16.923 1.00 44.12 308 LYS A N 1
ATOM 2349 C CA . LYS A 1 308 ? 6.461 2.447 15.817 1.00 44.12 308 LYS A CA 1
ATOM 2350 C C . LYS A 1 308 ? 5.930 1.894 14.490 1.00 44.12 308 LYS A C 1
ATOM 2352 O O . LYS A 1 308 ? 6.310 0.800 14.101 1.00 44.12 308 LYS A O 1
ATOM 2357 N N . LEU A 1 309 ? 5.077 2.658 13.811 1.00 45.47 309 LEU A N 1
ATOM 2358 C CA . LEU A 1 309 ? 4.873 2.536 12.369 1.00 45.47 309 LEU A CA 1
ATOM 2359 C C . LEU A 1 309 ? 5.812 3.577 11.749 1.00 45.47 309 LEU A C 1
ATOM 2361 O O . LEU A 1 309 ? 5.481 4.760 11.702 1.00 45.47 309 LEU A O 1
ATOM 2365 N N . ALA A 1 310 ? 7.043 3.173 11.456 1.00 35.53 310 ALA A N 1
ATOM 2366 C CA . ALA A 1 310 ? 8.044 4.030 10.836 1.00 35.53 310 ALA A CA 1
ATOM 2367 C C . ALA A 1 310 ? 8.811 3.183 9.824 1.00 35.53 310 ALA A C 1
ATOM 2369 O O . ALA A 1 310 ? 9.495 2.240 10.220 1.00 35.53 310 ALA A O 1
ATOM 2370 N N . ILE A 1 311 ? 8.637 3.515 8.547 1.00 34.06 311 ILE A N 1
ATOM 2371 C CA . ILE A 1 311 ? 9.552 3.173 7.459 1.00 34.06 311 ILE A CA 1
ATOM 2372 C C . ILE A 1 311 ? 10.064 4.506 6.931 1.00 34.06 311 ILE A C 1
ATOM 2374 O O . ILE A 1 311 ? 9.202 5.397 6.737 1.00 34.06 311 ILE A O 1
#

InterPro domains:
  IPR012392 Very-long-chain 3-ketoacyl-CoA synthase [PTHR31561] (9-147)
  IPR013601 FAE1/Type III polyketide synthase-like protein [PF08392] (16-147)
  IPR013601 FAE1/Type III polyketide synthase-like protein [PF08392] (185-258)
  IPR016039 Thiolase-like [G3DSA:3.40.47.10] (31-159)
  IPR016039 Thiolase-like [G3DSA:3.40.47.10] (173-253)
  IPR016039 Thiolase-like [G3DSA:3.40.47.10] (254-309)
  IPR016039 Thiolase-like [SSF53901] (21-254)
  IPR016039 Thiolase-like [SSF53901] (246-306)

Foldseek 3Di:
DDPDVVVVVVVVVVLPDQQWKFFLDWFFFDDDQVQFAALVLVLVVLVQPPLADPVLSVVLNVLLVVQLAARQAGDDPLVNDPPQPVVGRPLDPVVLVVLLCVAWQVRVVVGLVLRPVPVDPVQAQEEEEEAAQDQDVVGSQVVPLVHDTHRKIKMWSAPVSLQSGWEIEDDADEDDDFDWDDPHDPRHTYTYHYNPKLVSQSHSVVVQVVVNSVDDGHMYMYHYFYRPSHWQDSDHDSVSNCRVCVQSSHCVVVLVVCCVVVVNDCVVSVLLSVLCHNHNRRINCSLVSSVVVCVVVVNGTHPYYPPDSDD

pLDDT: mean 72.68, std 13.16, range [33.88, 91.12]